Protein AF-F7JTB4-F1 (afdb_monomer_lite)

pLDDT: mean 84.09, std 12.09, range [52.5, 96.88]

Radius of gyration: 31.78 Å; chains: 1; bounding box: 62×52×108 Å

Secondary structure (DSSP, 8-state):
-HHHHHH-GGGSHHHHHHHHHHHTS-S----------------S-TTTSPP--HHHHHHHHHHHHTT-SSTTSPPPPTTTS-GGGTGGGGGHHHHHHHHHHHHHTT--SHHHHHHHHHHHHHHHHHHHHHHHHHHHHHTS---HHHHHHHHHHHHHHHHHHHHHHHHHHHHHHHHHHHHHHHHHHHHHHHHHHHHHHHHHHHHHTT-

Structure (mmCIF, N/CA/C/O backbone):
data_AF-F7JTB4-F1
#
_entry.id   AF-F7JTB4-F1
#
loop_
_atom_site.group_PDB
_atom_site.id
_atom_site.type_symbol
_atom_site.label_atom_id
_atom_site.label_alt_id
_atom_site.label_comp_id
_atom_site.label_asym_id
_atom_site.label_entity_id
_atom_site.label_seq_id
_atom_site.pdbx_PDB_ins_code
_atom_site.Cartn_x
_atom_site.Cartn_y
_atom_site.Cartn_z
_atom_site.occupancy
_atom_site.B_iso_or_equiv
_atom_site.auth_seq_id
_atom_site.auth_comp_id
_atom_site.auth_asym_id
_atom_site.auth_atom_id
_atom_site.pdbx_PDB_model_num
ATOM 1 N N . MET A 1 1 ? -25.515 -19.223 -71.462 1.00 63.59 1 MET A N 1
ATOM 2 C CA . MET A 1 1 ? -24.366 -19.047 -70.540 1.00 63.59 1 MET A CA 1
ATOM 3 C C . MET A 1 1 ? -23.713 -20.400 -70.271 1.00 63.59 1 MET A C 1
ATOM 5 O O . MET A 1 1 ? -24.434 -21.330 -69.930 1.00 63.59 1 MET A O 1
ATOM 9 N N . LYS A 1 2 ? -22.386 -20.535 -70.439 1.00 79.25 2 LYS A N 1
ATOM 10 C CA . LYS A 1 2 ? -21.657 -21.812 -70.234 1.00 79.25 2 LYS A CA 1
ATOM 11 C C . LYS A 1 2 ? -21.763 -22.345 -68.793 1.00 79.25 2 LYS A C 1
ATOM 13 O O . LYS A 1 2 ? -21.823 -23.550 -68.596 1.00 79.25 2 LYS A O 1
ATOM 18 N N . LEU A 1 3 ? -21.879 -21.448 -67.811 1.00 83.06 3 LEU A N 1
ATOM 19 C CA . LEU A 1 3 ? -21.977 -21.774 -66.383 1.00 83.06 3 LEU A CA 1
ATOM 20 C C . LEU A 1 3 ? -23.191 -22.658 -66.038 1.00 83.06 3 LEU A C 1
ATOM 22 O O . LEU A 1 3 ? -23.005 -23.716 -65.452 1.00 83.06 3 LEU A O 1
ATOM 26 N N . LYS A 1 4 ? -24.406 -22.301 -66.487 1.00 85.75 4 LYS A N 1
ATOM 27 C CA . LYS A 1 4 ? -25.625 -23.111 -66.262 1.00 85.75 4 LYS A CA 1
ATOM 28 C C . LYS A 1 4 ? -25.542 -24.501 -66.912 1.00 85.75 4 LYS A C 1
ATOM 30 O O . LYS A 1 4 ? -26.056 -25.468 -66.368 1.00 85.75 4 LYS A O 1
ATOM 35 N N . ARG A 1 5 ? -24.889 -24.606 -68.078 1.00 83.88 5 ARG A N 1
ATOM 36 C CA . ARG A 1 5 ? -24.705 -25.884 -68.792 1.00 83.88 5 ARG A CA 1
ATOM 37 C C . ARG A 1 5 ? -23.715 -26.813 -68.087 1.00 83.88 5 ARG A C 1
ATOM 39 O O . ARG A 1 5 ? -23.937 -28.013 -68.087 1.00 83.88 5 ARG A O 1
ATOM 46 N N . ASN A 1 6 ? -22.652 -26.259 -67.504 1.00 89.25 6 ASN A N 1
ATOM 47 C CA . ASN A 1 6 ? -21.579 -27.046 -66.891 1.00 89.25 6 ASN A CA 1
ATOM 48 C C . ASN A 1 6 ? -21.826 -27.364 -65.409 1.00 89.25 6 ASN A C 1
ATOM 50 O O . ASN A 1 6 ? -21.389 -28.406 -64.941 1.00 89.25 6 ASN A O 1
ATOM 54 N N . PHE A 1 7 ? -22.505 -26.478 -64.674 1.00 85.25 7 PHE A N 1
ATOM 55 C CA . PHE A 1 7 ? -22.663 -26.579 -63.216 1.00 85.25 7 PHE A CA 1
ATOM 56 C C . PHE A 1 7 ? -24.129 -26.688 -62.760 1.00 85.25 7 PHE A C 1
ATOM 58 O O . PHE A 1 7 ? -24.417 -26.658 -61.565 1.00 85.25 7 PHE A O 1
ATOM 65 N N . GLY A 1 8 ? -25.063 -26.825 -63.703 1.00 86.62 8 GLY A N 1
ATOM 66 C CA . GLY A 1 8 ? -26.487 -27.004 -63.427 1.00 86.62 8 GLY A CA 1
ATOM 67 C C . GLY A 1 8 ? -27.244 -25.706 -63.132 1.00 86.62 8 GLY A C 1
ATOM 68 O O . GLY A 1 8 ? -26.730 -24.589 -63.238 1.00 86.62 8 GLY A O 1
ATOM 69 N N . GLU A 1 9 ? -28.519 -25.855 -62.776 1.00 86.25 9 GLU A N 1
ATOM 70 C CA . GLU A 1 9 ? -29.472 -24.743 -62.637 1.00 86.25 9 GLU A CA 1
ATOM 71 C C . GLU A 1 9 ? -29.131 -23.772 -61.502 1.00 86.25 9 GLU A C 1
ATOM 73 O O . GLU A 1 9 ? -29.415 -22.576 -61.604 1.00 86.25 9 GLU A O 1
ATOM 78 N N . ASN A 1 10 ? -28.401 -24.253 -60.495 1.00 82.44 10 ASN A N 1
ATOM 79 C CA . ASN A 1 10 ? -27.889 -23.459 -59.378 1.00 82.44 10 ASN A CA 1
ATOM 80 C C . ASN A 1 10 ? -26.868 -22.389 -59.805 1.00 82.44 10 ASN A C 1
ATOM 82 O O . ASN A 1 10 ? -26.566 -21.493 -59.023 1.00 82.44 10 ASN A O 1
ATOM 86 N N . TYR A 1 11 ? -26.338 -22.459 -61.029 1.00 87.31 11 TYR A N 1
ATOM 87 C CA . TYR A 1 11 ? -25.449 -21.448 -61.617 1.00 87.31 11 TYR A CA 1
ATOM 88 C C . TYR A 1 11 ? -26.128 -20.686 -62.764 1.00 87.31 11 TYR A C 1
ATOM 90 O O . TYR A 1 11 ? -25.477 -20.136 -63.660 1.00 87.31 11 TYR A O 1
ATOM 98 N N . SER A 1 12 ? -27.462 -20.661 -62.754 1.00 89.25 12 SER A N 1
ATOM 99 C CA . SER A 1 12 ? -28.239 -19.709 -63.537 1.00 89.25 12 SER A CA 1
ATOM 100 C C . SER A 1 12 ? -28.024 -18.281 -63.023 1.00 89.25 12 SER A C 1
ATOM 102 O O . SER A 1 12 ? -27.689 -18.053 -61.862 1.00 89.25 12 SER A O 1
ATOM 104 N N . LEU A 1 13 ? -2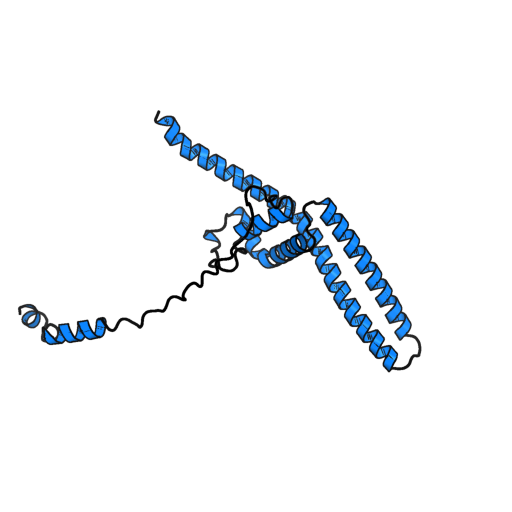8.220 -17.302 -63.908 1.00 87.44 13 LEU A N 1
ATOM 105 C CA . LEU A 1 13 ? -28.095 -15.884 -63.562 1.00 87.44 13 LEU A CA 1
ATOM 106 C C . LEU A 1 13 ? -29.043 -15.483 -62.424 1.00 87.44 13 LEU A C 1
ATOM 108 O O . LEU A 1 13 ? -28.664 -14.687 -61.573 1.00 87.44 13 LEU A O 1
ATOM 112 N N . GLU A 1 14 ? -30.249 -16.046 -62.401 1.00 88.00 14 GLU A N 1
ATOM 113 C CA . GLU A 1 14 ? -31.260 -15.801 -61.369 1.00 88.00 14 GLU A CA 1
ATOM 114 C C . GLU A 1 14 ? -30.823 -16.368 -60.016 1.00 88.00 14 GLU A C 1
ATOM 116 O O . GLU A 1 14 ? -30.798 -15.634 -59.033 1.00 88.00 14 GLU A O 1
ATOM 121 N N . ALA A 1 15 ? -30.378 -17.628 -59.974 1.00 88.69 15 ALA A N 1
ATOM 122 C CA . ALA A 1 15 ? -29.921 -18.264 -58.738 1.00 88.69 15 ALA A CA 1
ATOM 123 C C . ALA A 1 15 ? -28.682 -17.572 -58.148 1.00 88.69 15 ALA A C 1
ATOM 125 O O . ALA A 1 15 ? -28.572 -17.422 -56.934 1.00 88.69 15 ALA A O 1
ATOM 126 N N . ILE A 1 16 ? -27.760 -17.114 -59.002 1.00 87.50 16 ILE A N 1
ATOM 127 C CA . ILE A 1 16 ? -26.584 -16.350 -58.568 1.00 87.50 16 ILE A CA 1
ATOM 128 C C . ILE A 1 16 ? -27.003 -14.983 -58.011 1.00 87.50 16 ILE A C 1
ATOM 130 O O . ILE A 1 16 ? -26.468 -14.560 -56.992 1.00 87.50 16 ILE A O 1
ATOM 134 N N . ARG A 1 17 ? -27.977 -14.303 -58.631 1.00 87.62 17 ARG A N 1
ATOM 135 C CA . ARG A 1 17 ? -28.505 -13.026 -58.120 1.00 87.62 17 ARG A CA 1
ATOM 136 C C . ARG A 1 17 ? -29.149 -13.181 -56.748 1.00 87.62 17 ARG A C 1
ATOM 138 O O . ARG A 1 17 ? -28.850 -12.377 -55.876 1.00 87.62 17 ARG A O 1
ATOM 145 N N . VAL A 1 18 ? -29.982 -14.204 -56.554 1.00 87.50 18 VAL A N 1
ATOM 146 C CA . VAL A 1 18 ? -30.613 -14.484 -55.252 1.00 87.50 18 VAL A CA 1
ATOM 147 C C . VAL A 1 18 ? -29.547 -14.738 -54.189 1.00 87.50 18 VAL A C 1
ATOM 149 O O . VAL A 1 18 ? -29.587 -14.119 -53.135 1.00 87.50 18 VAL A O 1
ATOM 152 N N . ARG A 1 19 ? -28.532 -15.547 -54.506 1.00 85.12 19 ARG A N 1
ATOM 153 C CA . ARG A 1 19 ? -27.464 -15.881 -53.557 1.00 85.12 19 ARG A CA 1
ATOM 154 C C . ARG A 1 19 ? -26.599 -14.678 -53.186 1.00 85.12 19 ARG A C 1
ATOM 156 O O . ARG A 1 19 ? -26.261 -14.513 -52.028 1.00 85.12 19 ARG A O 1
ATOM 163 N N . ILE A 1 20 ? -26.283 -13.809 -54.149 1.00 84.00 20 ILE A N 1
ATOM 164 C CA . ILE A 1 20 ? -25.572 -12.548 -53.880 1.00 84.00 20 ILE A CA 1
ATOM 165 C C . ILE A 1 20 ? -26.422 -11.619 -53.007 1.00 84.00 20 ILE A C 1
ATOM 167 O O . ILE A 1 20 ? -25.869 -10.895 -52.186 1.00 84.00 20 ILE A O 1
ATOM 171 N N . LEU A 1 21 ? -27.747 -11.604 -53.183 1.00 81.44 21 LEU A N 1
ATOM 172 C CA . LEU A 1 21 ? -28.641 -10.813 -52.336 1.00 81.44 21 LEU A CA 1
ATOM 173 C C . LEU A 1 21 ? -28.712 -11.379 -50.911 1.00 81.44 21 LEU A C 1
ATOM 175 O O . LEU A 1 21 ? -28.561 -10.600 -49.978 1.00 81.44 21 LEU A O 1
ATOM 179 N N . GLU A 1 22 ? -28.839 -12.699 -50.746 1.00 79.75 22 GLU A N 1
ATOM 180 C CA . GLU A 1 22 ? -28.791 -13.376 -49.437 1.00 79.75 22 GLU A CA 1
ATOM 181 C C . GLU A 1 22 ? -27.434 -13.205 -48.737 1.00 79.75 22 GLU A C 1
ATOM 183 O O . GLU A 1 22 ? -27.374 -12.983 -47.536 1.00 79.75 22 GLU A O 1
ATOM 188 N N . GLU A 1 23 ? -26.323 -13.273 -49.471 1.00 72.25 23 GLU A N 1
ATOM 189 C CA . GLU A 1 23 ? -24.972 -13.148 -48.906 1.00 72.25 23 GLU A CA 1
ATOM 190 C C . GLU A 1 23 ? -24.599 -11.682 -48.603 1.00 72.25 23 GLU A C 1
ATOM 192 O O . GLU A 1 23 ? -23.797 -11.411 -47.706 1.00 72.25 23 GLU A O 1
ATOM 197 N N . ASN A 1 24 ? -25.226 -10.722 -49.299 1.00 64.62 24 ASN A N 1
ATOM 198 C CA . ASN A 1 24 ? -25.157 -9.293 -48.979 1.00 64.62 24 ASN A CA 1
ATOM 199 C C . ASN A 1 24 ? -26.082 -8.879 -47.826 1.00 64.62 24 ASN A C 1
ATOM 201 O O . ASN A 1 24 ? -25.968 -7.738 -47.362 1.00 64.62 24 ASN A O 1
ATOM 205 N N . GLU A 1 25 ? -26.936 -9.769 -47.305 1.00 61.78 25 GLU A N 1
ATOM 206 C CA . GLU A 1 25 ? -27.467 -9.630 -45.946 1.00 61.78 25 GLU A CA 1
ATOM 207 C C . GLU A 1 25 ? -26.321 -9.890 -44.959 1.00 61.78 25 GLU A C 1
ATOM 209 O O . GLU A 1 25 ? -26.225 -10.918 -44.289 1.00 61.78 25 GLU A O 1
ATOM 214 N N . LEU A 1 26 ? -25.382 -8.943 -44.914 1.00 59.94 26 LEU A N 1
ATOM 215 C CA . LEU A 1 26 ? -24.256 -8.959 -44.000 1.00 59.94 26 LEU A CA 1
ATOM 216 C C . LEU A 1 26 ? -24.780 -9.218 -42.581 1.00 59.94 26 LEU A C 1
ATOM 218 O O . LEU A 1 26 ? -25.772 -8.597 -42.178 1.00 59.94 26 LEU A O 1
ATOM 222 N N . PRO A 1 27 ? -24.112 -10.075 -41.785 1.00 55.81 27 PRO A N 1
ATOM 223 C CA . PRO A 1 27 ? -24.448 -10.222 -40.379 1.00 55.81 27 PRO A CA 1
ATOM 224 C C . PRO A 1 27 ? -24.418 -8.828 -39.760 1.00 55.81 27 PRO A C 1
ATOM 226 O O . PRO A 1 27 ? -23.376 -8.171 -39.819 1.00 55.81 27 PRO A O 1
ATOM 229 N N . ALA A 1 28 ? -25.580 -8.392 -39.254 1.00 60.25 28 ALA A N 1
ATOM 230 C CA . ALA A 1 28 ? -25.856 -7.047 -38.759 1.00 60.25 28 ALA A CA 1
ATOM 231 C C . ALA A 1 28 ? -24.586 -6.383 -38.228 1.00 60.25 28 ALA A C 1
ATOM 233 O O . ALA A 1 28 ? -23.963 -6.942 -37.318 1.00 60.25 28 ALA A O 1
ATOM 234 N N . GLU A 1 29 ? -24.200 -5.245 -38.826 1.00 58.84 29 GLU A N 1
ATOM 235 C CA . GLU A 1 29 ? -22.995 -4.491 -38.478 1.00 58.84 29 GLU A CA 1
ATOM 236 C C . GLU A 1 29 ? -22.746 -4.603 -36.977 1.00 58.84 29 GLU A C 1
ATOM 238 O O . GLU A 1 29 ? -23.529 -4.099 -36.162 1.00 58.84 29 GLU A O 1
ATOM 243 N N . LYS A 1 30 ? -21.686 -5.326 -36.590 1.00 60.47 30 LYS A N 1
ATOM 244 C CA . LYS A 1 30 ? -21.278 -5.388 -35.191 1.00 60.47 30 LYS A CA 1
ATOM 245 C C . LYS A 1 30 ? -20.931 -3.961 -34.810 1.00 60.47 30 LYS A C 1
ATOM 247 O O . LYS A 1 30 ? -19.840 -3.493 -35.120 1.00 60.47 30 LYS A O 1
ATOM 252 N N . LYS A 1 31 ? -21.880 -3.260 -34.185 1.00 59.59 31 LYS A N 1
ATOM 253 C CA . LYS A 1 31 ? -21.705 -1.906 -33.671 1.00 59.59 31 LYS A CA 1
ATOM 254 C C . LYS A 1 31 ? -20.525 -1.959 -32.714 1.00 59.59 31 LYS A C 1
ATOM 256 O O . LYS A 1 31 ? -20.670 -2.376 -31.565 1.00 59.59 31 LYS A O 1
ATOM 261 N N . PHE A 1 32 ? -19.342 -1.591 -33.196 1.00 57.69 32 PHE A N 1
ATOM 262 C CA . PHE A 1 32 ? -18.199 -1.391 -32.325 1.00 57.69 32 PHE A CA 1
ATOM 263 C C . PHE A 1 32 ? -18.631 -0.344 -31.295 1.00 57.69 32 PHE A C 1
ATOM 265 O O . PHE A 1 32 ? -19.226 0.668 -31.683 1.00 57.69 32 PHE A O 1
ATOM 272 N N . PRO A 1 33 ? -18.422 -0.581 -29.988 1.00 60.84 33 PRO A N 1
ATOM 273 C CA . PRO A 1 33 ? -18.818 0.387 -28.982 1.00 60.84 33 PRO A CA 1
ATOM 274 C C . PRO A 1 33 ? -18.124 1.707 -29.311 1.00 60.84 33 PRO A C 1
ATOM 276 O O . PRO A 1 33 ? -16.895 1.776 -29.323 1.00 60.84 33 PRO A O 1
ATOM 279 N N . VAL A 1 34 ? -18.918 2.735 -29.626 1.00 60.62 34 VAL A N 1
ATOM 280 C CA . VAL A 1 34 ? -18.426 4.077 -29.941 1.00 60.62 34 VAL A CA 1
ATOM 281 C C . VAL A 1 34 ? -17.553 4.514 -28.773 1.00 60.62 34 VAL A C 1
ATOM 283 O O . VAL A 1 34 ? -18.044 4.725 -27.660 1.00 60.62 34 VAL A O 1
ATOM 286 N N . GLN A 1 35 ? -16.244 4.577 -29.004 1.00 61.66 35 GLN A N 1
ATOM 287 C CA . GLN A 1 35 ? -15.272 4.900 -27.975 1.00 61.66 35 GLN A CA 1
ATOM 288 C C . GLN A 1 35 ? -15.500 6.366 -27.592 1.00 61.66 35 GLN A C 1
ATOM 290 O O . GLN A 1 35 ? -15.083 7.284 -28.289 1.00 61.66 35 GLN A O 1
ATOM 295 N N . ARG A 1 36 ? -16.253 6.610 -26.514 1.00 61.84 36 ARG A N 1
ATOM 296 C CA . ARG A 1 36 ? -16.538 7.967 -26.035 1.00 61.84 36 ARG A CA 1
ATOM 297 C C . ARG A 1 36 ? -15.228 8.595 -25.561 1.00 61.84 36 ARG A C 1
ATOM 299 O O . ARG A 1 36 ? -14.779 8.355 -24.441 1.00 61.84 36 ARG A O 1
ATOM 306 N N . HIS A 1 37 ? -14.593 9.380 -26.424 1.00 62.56 37 HIS A N 1
ATOM 307 C CA . HIS A 1 37 ? -13.404 10.145 -26.076 1.00 62.56 37 HIS A CA 1
ATOM 308 C C . HIS A 1 37 ? -13.827 11.322 -25.190 1.00 62.56 37 HIS A C 1
ATOM 310 O O . HIS A 1 37 ? -14.286 12.353 -25.678 1.00 62.56 37 HIS A O 1
ATOM 316 N N . TYR A 1 38 ? -13.693 11.186 -23.872 1.00 59.94 38 TYR A N 1
ATOM 317 C CA . TYR A 1 38 ? -13.817 12.334 -22.982 1.00 59.94 38 TYR A CA 1
ATOM 318 C C . TYR A 1 38 ? -12.545 13.184 -23.137 1.00 59.94 38 TYR A C 1
ATOM 320 O O . TYR A 1 38 ? -11.445 12.786 -22.758 1.00 59.94 38 TYR A O 1
ATOM 328 N N . ARG A 1 39 ? -12.667 14.360 -23.761 1.00 62.00 39 ARG A N 1
ATOM 329 C CA . ARG A 1 39 ? -11.577 15.344 -23.797 1.00 62.00 39 ARG A CA 1
ATOM 330 C C . ARG A 1 39 ? -11.546 16.073 -22.457 1.00 62.00 39 ARG A C 1
ATOM 332 O O . ARG A 1 39 ? -12.318 17.001 -22.243 1.00 62.00 39 ARG A O 1
ATOM 339 N N . ILE A 1 40 ? -10.639 15.675 -21.566 1.00 65.25 40 ILE A N 1
ATOM 340 C CA . ILE A 1 40 ? -10.290 16.506 -20.408 1.00 65.25 40 ILE A CA 1
ATOM 341 C C . ILE A 1 40 ? -9.444 17.670 -20.924 1.00 65.25 40 ILE A C 1
ATOM 343 O O . ILE A 1 40 ? -8.327 17.467 -21.397 1.00 65.25 40 ILE A O 1
ATOM 347 N N . ARG A 1 41 ? -9.970 18.894 -20.842 1.00 64.75 41 ARG A N 1
ATOM 348 C CA . ARG A 1 41 ? -9.158 20.105 -21.001 1.00 64.75 41 ARG A CA 1
ATOM 349 C C . ARG A 1 41 ? -8.382 20.315 -19.705 1.00 64.75 41 ARG A C 1
ATOM 351 O O . ARG A 1 41 ? -8.962 20.678 -18.690 1.00 64.75 41 ARG A O 1
ATOM 358 N N . ILE A 1 42 ? -7.080 20.056 -19.744 1.00 63.50 42 ILE A N 1
ATOM 359 C CA . ILE A 1 42 ? -6.167 20.348 -18.639 1.00 63.50 42 ILE A CA 1
ATOM 360 C C . ILE A 1 42 ? -5.601 21.745 -18.893 1.00 63.50 42 ILE A C 1
ATOM 362 O O . ILE A 1 42 ? -4.871 21.952 -19.861 1.00 63.50 42 ILE A O 1
ATOM 366 N N . SER A 1 43 ? -5.976 22.712 -18.062 1.00 59.38 43 SER A N 1
ATOM 367 C CA . SER A 1 43 ? -5.433 24.070 -18.101 1.00 59.38 43 SER A CA 1
ATOM 368 C C . SER A 1 43 ? -4.133 24.136 -17.298 1.00 59.38 43 SER A C 1
ATOM 370 O O . SER A 1 43 ? -4.138 23.857 -16.101 1.00 59.38 43 SER A O 1
ATOM 372 N N . GLY A 1 44 ? -3.023 24.506 -17.939 1.00 67.56 44 GLY A N 1
ATOM 373 C CA . GLY A 1 44 ? -1.730 24.703 -17.278 1.00 67.56 44 GLY A CA 1
ATOM 374 C C . GLY A 1 44 ? -0.545 24.596 -18.238 1.00 67.56 44 GLY A C 1
ATOM 375 O O . GLY A 1 44 ? -0.662 24.059 -19.338 1.00 67.56 44 GLY A O 1
ATOM 376 N N . ASN A 1 45 ? 0.617 25.103 -17.821 1.00 70.50 45 ASN A N 1
ATOM 377 C CA . ASN A 1 45 ? 1.860 24.965 -18.577 1.00 70.50 45 ASN A CA 1
ATOM 378 C C . ASN A 1 45 ? 2.607 23.695 -18.135 1.00 70.50 45 ASN A C 1
ATOM 380 O O . ASN A 1 45 ? 3.311 23.706 -17.126 1.00 70.50 45 ASN A O 1
ATOM 384 N N . PHE A 1 46 ? 2.491 22.612 -18.912 1.00 66.25 46 PHE A N 1
ATOM 385 C CA . PHE A 1 46 ? 3.174 21.332 -18.650 1.00 66.25 46 PHE A CA 1
ATOM 386 C C . PHE A 1 46 ? 4.703 21.454 -18.524 1.00 66.25 46 PHE A C 1
ATOM 388 O O . PHE A 1 46 ? 5.343 20.584 -17.936 1.00 66.25 46 PHE A O 1
ATOM 395 N N . LYS A 1 47 ? 5.306 22.526 -19.061 1.00 67.25 47 LYS A N 1
ATOM 396 C CA . LYS A 1 47 ? 6.748 22.785 -18.937 1.00 67.25 47 LYS A CA 1
ATOM 397 C C . LYS A 1 47 ? 7.136 23.354 -17.566 1.00 67.25 47 LYS A C 1
ATOM 399 O O . LYS A 1 47 ? 8.283 23.203 -17.167 1.00 67.25 47 LYS A O 1
ATOM 404 N N . GLN A 1 48 ? 6.204 23.992 -16.853 1.00 65.19 48 GLN A N 1
ATOM 405 C CA . GLN A 1 48 ? 6.440 24.610 -15.537 1.00 65.19 48 GLN A CA 1
ATOM 406 C C . GLN A 1 48 ? 5.955 23.745 -14.364 1.00 65.19 48 GLN A C 1
ATOM 408 O O . GLN A 1 48 ? 6.360 23.965 -13.224 1.00 65.19 48 GLN A O 1
ATOM 413 N N . THR A 1 49 ? 5.096 22.753 -14.610 1.00 66.75 49 THR A N 1
ATOM 414 C CA . THR A 1 49 ? 4.600 21.852 -13.561 1.00 66.75 49 THR A CA 1
ATOM 415 C C . THR A 1 49 ? 5.724 20.969 -13.023 1.00 66.75 49 THR A C 1
ATOM 417 O O . THR A 1 49 ? 6.364 20.240 -13.785 1.00 66.75 49 THR A O 1
ATOM 420 N N . ARG A 1 50 ? 5.946 21.001 -11.701 1.00 66.94 50 ARG A N 1
ATOM 421 C CA . ARG A 1 50 ? 6.911 20.121 -11.026 1.00 66.94 50 ARG A CA 1
ATOM 422 C C . ARG A 1 50 ? 6.560 18.662 -11.328 1.00 66.94 50 ARG A C 1
ATOM 424 O O . ARG A 1 50 ? 5.424 18.240 -11.116 1.00 66.94 50 ARG A O 1
ATOM 431 N N . LYS A 1 51 ? 7.529 17.895 -11.834 1.00 73.50 51 LYS A N 1
ATOM 432 C CA . LYS A 1 51 ? 7.360 16.452 -12.043 1.00 73.50 51 LYS A CA 1
ATOM 433 C C . LYS A 1 51 ? 7.099 15.789 -10.693 1.00 73.50 51 LYS A C 1
ATOM 435 O O . LYS A 1 51 ? 7.754 16.121 -9.707 1.00 73.50 51 LYS A O 1
ATOM 440 N N . ILE A 1 52 ? 6.164 14.844 -10.663 1.00 78.81 52 ILE A N 1
ATOM 441 C CA . ILE A 1 52 ? 5.937 14.015 -9.480 1.00 78.81 52 ILE A CA 1
ATOM 442 C C . ILE A 1 52 ? 7.169 13.118 -9.326 1.00 78.81 52 ILE A C 1
ATOM 444 O O . ILE A 1 52 ? 7.389 12.222 -10.141 1.00 78.81 52 ILE A O 1
ATOM 448 N N . GLY A 1 53 ? 8.002 13.430 -8.337 1.00 82.38 53 GLY A N 1
ATOM 449 C CA . GLY A 1 53 ? 9.234 12.708 -8.030 1.00 82.38 53 GLY A CA 1
ATOM 450 C C . GLY A 1 53 ? 9.061 11.702 -6.893 1.00 82.38 53 GLY A C 1
ATOM 451 O O . GLY A 1 53 ? 7.943 11.412 -6.466 1.00 82.38 53 GLY A O 1
ATOM 452 N N . GLY A 1 54 ? 10.189 11.176 -6.416 1.00 89.88 54 GLY A N 1
ATOM 453 C CA . GLY A 1 54 ? 10.250 10.313 -5.237 1.00 89.88 54 GLY A CA 1
ATOM 454 C C . GLY A 1 54 ? 9.463 9.007 -5.363 1.00 89.88 54 GLY A C 1
ATOM 455 O O . GLY A 1 54 ? 9.209 8.504 -6.463 1.00 89.88 54 GLY A O 1
ATOM 456 N N . LEU A 1 55 ? 9.051 8.476 -4.211 1.00 91.81 55 LEU A N 1
ATOM 457 C CA . LEU A 1 55 ? 8.302 7.224 -4.094 1.00 91.81 55 LEU A CA 1
ATOM 458 C C . LEU A 1 55 ? 6.982 7.265 -4.866 1.00 91.81 55 LEU A C 1
ATOM 460 O O . LEU A 1 55 ? 6.656 6.328 -5.595 1.00 91.81 55 LEU A O 1
ATOM 464 N N . ARG A 1 56 ? 6.229 8.361 -4.767 1.00 91.81 56 ARG A N 1
ATOM 465 C CA . ARG A 1 56 ? 4.957 8.499 -5.479 1.00 91.81 56 ARG A CA 1
ATOM 466 C C . ARG A 1 56 ? 5.153 8.504 -6.994 1.00 91.81 56 ARG A C 1
ATOM 468 O O . ARG A 1 56 ? 4.411 7.827 -7.702 1.00 91.81 56 ARG A O 1
ATOM 475 N N . GLY A 1 57 ? 6.157 9.222 -7.499 1.00 91.38 57 GLY A N 1
ATOM 476 C CA . GLY A 1 57 ? 6.498 9.227 -8.925 1.00 91.38 57 GLY A CA 1
ATOM 477 C C . GLY A 1 57 ? 6.902 7.840 -9.426 1.00 91.38 57 GLY A C 1
ATOM 478 O O . GLY A 1 57 ? 6.425 7.389 -10.471 1.00 91.38 57 GLY A O 1
ATOM 479 N N . LEU A 1 58 ? 7.712 7.134 -8.636 1.00 92.94 58 LEU A N 1
ATOM 480 C CA . LEU A 1 58 ? 8.127 5.765 -8.914 1.00 92.94 58 LEU A CA 1
ATOM 481 C C . LEU A 1 58 ? 6.934 4.808 -9.004 1.00 92.94 58 LEU A C 1
ATOM 483 O O . LEU A 1 58 ? 6.799 4.102 -10.002 1.00 92.94 58 LEU A O 1
ATOM 487 N N . TYR A 1 59 ? 6.031 4.823 -8.021 1.00 93.50 59 TYR A N 1
ATOM 488 C CA . TYR A 1 59 ? 4.859 3.942 -8.007 1.00 93.50 59 TYR A CA 1
ATOM 489 C C . TYR A 1 59 ? 3.844 4.281 -9.105 1.00 93.50 59 TYR A C 1
ATOM 491 O O . TYR A 1 59 ? 3.234 3.378 -9.679 1.00 93.50 59 TYR A O 1
ATOM 499 N N . LEU A 1 60 ? 3.684 5.560 -9.456 1.00 91.88 60 LEU A N 1
ATOM 500 C CA . LEU A 1 60 ? 2.825 5.967 -10.572 1.00 91.88 60 LEU A CA 1
ATOM 501 C C . LEU A 1 60 ? 3.367 5.469 -11.915 1.00 91.88 60 LEU A C 1
ATOM 503 O O . LEU A 1 60 ? 2.612 4.898 -12.706 1.00 91.88 60 LEU A O 1
ATOM 507 N N . HIS A 1 61 ? 4.670 5.631 -12.161 1.00 90.25 61 HIS A N 1
ATOM 508 C CA . HIS A 1 61 ? 5.309 5.085 -13.360 1.00 90.25 61 HIS A CA 1
ATOM 509 C C . HIS A 1 61 ? 5.221 3.555 -13.372 1.00 90.25 61 HIS A C 1
ATOM 511 O O . HIS A 1 61 ? 4.896 2.943 -14.388 1.00 90.25 61 HIS A O 1
ATOM 517 N N . TYR A 1 62 ? 5.424 2.925 -12.223 1.00 91.56 62 TYR A N 1
ATOM 518 C CA . TYR A 1 62 ? 5.318 1.484 -12.087 1.00 91.56 62 TYR A CA 1
ATOM 519 C C . TYR A 1 62 ? 3.913 0.953 -12.414 1.00 91.56 62 TYR A C 1
ATOM 521 O O . TYR A 1 62 ? 3.766 0.038 -13.223 1.00 91.56 62 TYR A O 1
ATOM 529 N N . CYS A 1 63 ? 2.861 1.595 -11.898 1.00 89.94 63 CYS A N 1
ATOM 530 C CA . CYS A 1 63 ? 1.472 1.270 -12.232 1.00 89.94 63 CYS A CA 1
ATOM 531 C C . CYS A 1 63 ? 1.159 1.441 -13.726 1.00 89.94 63 CYS A C 1
ATOM 533 O O . CYS A 1 63 ? 0.342 0.694 -14.271 1.00 89.94 63 CYS A O 1
ATOM 535 N N . TYR A 1 64 ? 1.794 2.410 -14.392 1.00 88.75 64 TYR A N 1
ATOM 536 C CA . TYR A 1 64 ? 1.670 2.597 -15.837 1.00 88.75 64 TYR A CA 1
ATOM 537 C C . TYR A 1 64 ? 2.300 1.436 -16.620 1.00 88.75 64 TYR A C 1
ATOM 539 O O . TYR A 1 64 ? 1.675 0.911 -17.543 1.00 88.75 64 TYR A O 1
ATOM 547 N N . LEU A 1 65 ? 3.497 0.987 -16.228 1.00 87.81 65 LEU A N 1
ATOM 548 C CA . LEU A 1 65 ? 4.168 -0.151 -16.869 1.00 87.81 65 LEU A CA 1
ATOM 549 C C . LEU A 1 65 ? 3.414 -1.468 -16.672 1.00 87.81 65 LEU A C 1
ATOM 551 O O . LEU A 1 65 ? 3.341 -2.275 -17.596 1.00 87.81 65 LEU A O 1
ATOM 555 N N . LEU A 1 66 ? 2.812 -1.660 -15.498 1.00 86.25 66 LEU A N 1
ATOM 556 C CA . LEU A 1 66 ? 1.972 -2.821 -15.199 1.00 86.25 66 LEU A CA 1
ATOM 557 C C . LEU A 1 66 ? 0.599 -2.777 -15.891 1.00 86.25 66 LEU A C 1
ATOM 559 O O . LEU A 1 66 ? -0.146 -3.751 -15.832 1.00 86.25 66 LEU A O 1
ATOM 563 N N . GLY A 1 67 ? 0.241 -1.664 -16.538 1.00 82.25 67 GLY A N 1
ATOM 564 C CA . GLY A 1 67 ? -1.034 -1.517 -17.242 1.00 82.25 67 GLY A CA 1
ATOM 565 C C . GLY A 1 67 ? -2.244 -1.268 -16.334 1.00 82.25 67 GLY A C 1
ATOM 566 O O . GLY A 1 67 ? -3.372 -1.380 -16.801 1.00 82.25 67 GLY A O 1
ATOM 567 N N . ILE A 1 68 ? -2.036 -0.901 -15.062 1.00 82.31 68 ILE A N 1
ATOM 568 C CA . ILE A 1 68 ? -3.116 -0.499 -14.135 1.00 82.31 68 ILE A CA 1
ATOM 569 C C . ILE A 1 68 ? -3.693 0.865 -14.548 1.00 82.31 68 ILE A C 1
ATOM 571 O O . ILE A 1 68 ? -4.881 1.143 -14.374 1.00 82.31 68 ILE A O 1
ATOM 575 N N . LEU A 1 69 ? -2.835 1.734 -15.086 1.00 76.94 69 LEU A N 1
ATOM 576 C CA . LEU A 1 69 ? -3.171 3.077 -15.548 1.00 76.94 69 LEU A CA 1
ATOM 577 C C . LEU A 1 69 ? -2.838 3.212 -17.045 1.00 76.94 69 LEU A C 1
ATOM 579 O O . LEU A 1 69 ? -1.774 2.742 -17.456 1.00 76.94 69 LEU A O 1
ATOM 583 N N . PRO A 1 70 ? -3.668 3.893 -17.867 1.00 72.56 70 PRO A N 1
ATOM 584 C CA . PRO A 1 70 ? -4.982 4.495 -17.586 1.00 72.56 70 PRO A CA 1
ATOM 585 C C . PRO A 1 70 ? -6.152 3.488 -17.633 1.00 72.56 70 PRO A C 1
ATOM 587 O O . PRO A 1 70 ? -6.128 2.528 -18.395 1.00 72.56 70 PRO A O 1
ATOM 590 N N . LYS A 1 71 ? -7.220 3.762 -16.865 1.00 68.25 71 LYS A N 1
ATOM 591 C CA . LYS A 1 71 ? -8.375 2.864 -16.615 1.00 68.25 71 LYS A CA 1
ATOM 592 C C . LYS A 1 71 ? -9.100 2.328 -17.862 1.00 68.25 71 LYS A C 1
ATOM 594 O O . LYS A 1 71 ? -9.746 1.293 -17.779 1.00 68.25 71 LYS A O 1
ATOM 599 N N . ASN A 1 72 ? -8.995 3.026 -18.993 1.00 66.56 72 ASN A N 1
ATOM 600 C CA . ASN A 1 72 ? -9.678 2.684 -20.247 1.00 66.56 72 ASN A CA 1
ATOM 601 C C . ASN A 1 72 ? -8.763 1.983 -21.265 1.00 66.56 72 ASN A C 1
ATOM 603 O O . ASN A 1 72 ? -9.100 1.900 -22.446 1.00 66.56 72 ASN A O 1
ATOM 607 N N . ARG A 1 73 ? -7.582 1.521 -20.845 1.00 69.00 73 ARG A N 1
ATOM 608 C CA . ARG A 1 73 ? -6.681 0.751 -21.704 1.00 69.00 73 ARG A CA 1
ATOM 609 C C . ARG A 1 73 ? -7.155 -0.711 -21.779 1.00 69.00 73 ARG A C 1
ATOM 611 O O . ARG A 1 73 ? -7.577 -1.246 -20.755 1.00 69.00 73 ARG A O 1
ATOM 618 N N . PRO A 1 74 ? -7.074 -1.379 -22.946 1.00 69.38 74 PRO A N 1
ATOM 619 C CA . PRO A 1 74 ? -7.299 -2.822 -23.019 1.00 69.38 74 PRO A CA 1
ATOM 620 C C . PRO A 1 74 ? -6.353 -3.566 -22.067 1.00 69.38 74 PRO A C 1
ATOM 622 O O . PRO A 1 74 ? -5.204 -3.151 -21.893 1.00 69.38 74 PRO A O 1
ATOM 625 N N . SER A 1 75 ? -6.845 -4.654 -21.462 1.00 66.25 75 SER A N 1
ATOM 626 C CA . SER A 1 75 ? -6.057 -5.502 -20.560 1.00 66.25 75 SER A CA 1
ATOM 627 C C . SER A 1 75 ? -4.754 -5.916 -21.247 1.00 66.25 75 SER A C 1
ATOM 629 O O . SER A 1 75 ? -4.771 -6.494 -22.336 1.00 66.25 75 SER A O 1
ATOM 631 N N . MET A 1 76 ? -3.621 -5.552 -20.646 1.00 69.12 76 MET A N 1
ATOM 632 C CA . MET A 1 76 ? -2.309 -5.901 -21.178 1.00 69.12 76 MET A CA 1
ATOM 633 C C . MET A 1 76 ? -2.056 -7.385 -20.954 1.00 69.12 76 MET A C 1
ATOM 635 O O . MET A 1 76 ? -2.138 -7.884 -19.833 1.00 69.12 76 MET A O 1
ATOM 639 N N . SER A 1 77 ? -1.727 -8.096 -22.031 1.00 71.69 77 SER A N 1
ATOM 640 C CA . SER A 1 77 ? -1.302 -9.488 -21.905 1.00 71.69 77 SER A CA 1
ATOM 641 C C . SER A 1 77 ? 0.061 -9.545 -21.212 1.00 71.69 77 SER A C 1
ATOM 643 O O . SER A 1 77 ? 0.916 -8.687 -21.437 1.00 71.69 77 SER A O 1
ATOM 645 N N . ALA A 1 78 ? 0.324 -10.595 -20.429 1.00 73.00 78 ALA A N 1
ATOM 646 C CA . ALA A 1 78 ? 1.626 -10.793 -19.778 1.00 73.00 78 ALA A CA 1
ATOM 647 C C . ALA A 1 78 ? 2.811 -10.803 -20.772 1.00 73.00 78 ALA A C 1
ATOM 649 O O . ALA A 1 78 ? 3.951 -10.534 -20.392 1.00 73.00 78 ALA A O 1
ATOM 650 N N . LYS A 1 79 ? 2.545 -11.073 -22.061 1.00 76.44 79 LYS A N 1
ATOM 651 C CA . LYS A 1 79 ? 3.531 -11.008 -23.151 1.00 76.44 79 LYS A CA 1
ATOM 652 C C . LYS A 1 79 ? 3.996 -9.580 -23.456 1.00 76.44 79 LYS A C 1
ATOM 654 O O . LYS A 1 79 ? 5.142 -9.409 -23.848 1.00 76.44 79 LYS A O 1
ATOM 659 N N . GLN A 1 80 ? 3.135 -8.580 -23.262 1.00 77.69 80 GLN A N 1
ATOM 660 C CA . GLN A 1 80 ? 3.441 -7.163 -23.502 1.00 77.69 80 GLN A CA 1
ATOM 661 C C . GLN A 1 80 ? 4.210 -6.515 -22.344 1.00 77.69 80 GLN A C 1
ATOM 663 O O . GLN A 1 80 ? 4.811 -5.458 -22.521 1.00 77.69 80 GLN A O 1
ATOM 668 N N . ILE A 1 81 ? 4.190 -7.136 -21.164 1.00 83.38 81 ILE A N 1
ATOM 669 C CA . ILE A 1 81 ? 4.870 -6.638 -19.969 1.00 83.38 81 ILE A CA 1
ATOM 670 C C . ILE A 1 81 ? 6.300 -7.178 -19.943 1.00 83.38 81 ILE A C 1
ATOM 672 O O . ILE A 1 81 ? 6.545 -8.353 -20.243 1.00 83.38 81 ILE A O 1
ATOM 676 N N . HIS A 1 82 ? 7.243 -6.303 -19.580 1.00 85.62 82 HIS A N 1
ATOM 677 C CA . HIS A 1 82 ? 8.653 -6.655 -19.454 1.00 85.62 82 HIS A CA 1
ATOM 678 C C . HIS A 1 82 ? 8.833 -7.831 -18.492 1.00 85.62 82 HIS A C 1
ATOM 680 O O . HIS A 1 82 ? 8.161 -7.898 -17.462 1.00 85.62 82 HIS A O 1
ATOM 686 N N . VAL A 1 83 ? 9.765 -8.734 -18.799 1.00 87.50 83 VAL A N 1
ATOM 687 C CA . VAL A 1 83 ? 9.973 -9.978 -18.039 1.00 87.50 83 VAL A CA 1
ATOM 688 C C . VAL A 1 83 ? 10.167 -9.700 -16.543 1.00 87.50 83 VAL A C 1
ATOM 690 O O . VAL A 1 83 ? 9.522 -10.345 -15.723 1.00 87.50 83 VAL A O 1
ATOM 693 N N . LEU A 1 84 ? 10.933 -8.655 -16.206 1.00 87.88 84 LEU A N 1
ATOM 694 C CA . LEU A 1 84 ? 11.210 -8.217 -14.828 1.00 87.88 84 LEU A CA 1
ATOM 695 C C . LEU A 1 84 ? 9.960 -7.890 -13.987 1.00 87.88 84 LEU A C 1
ATOM 697 O O . LEU A 1 84 ? 10.011 -7.960 -12.760 1.00 87.88 84 LEU A O 1
ATOM 701 N N . PHE A 1 85 ? 8.847 -7.522 -14.627 1.00 87.19 85 PHE A N 1
ATOM 702 C CA . PHE A 1 85 ? 7.617 -7.085 -13.958 1.00 87.19 85 PHE A CA 1
ATOM 703 C C . PHE A 1 85 ? 6.496 -8.129 -14.000 1.00 87.19 85 PHE A C 1
ATOM 705 O O . PHE A 1 85 ? 5.413 -7.895 -13.466 1.00 87.19 85 PHE A O 1
ATOM 712 N N . ARG A 1 86 ? 6.717 -9.292 -14.627 1.00 87.50 86 ARG A N 1
ATOM 713 C CA . ARG A 1 86 ? 5.671 -10.321 -14.760 1.00 87.50 86 ARG A CA 1
ATOM 714 C C . ARG A 1 86 ? 5.236 -10.891 -13.415 1.00 87.50 86 ARG A C 1
ATOM 716 O O . ARG A 1 86 ? 4.046 -11.095 -13.206 1.00 87.50 86 ARG A O 1
ATOM 723 N N . GLU A 1 87 ? 6.176 -11.095 -12.498 1.00 87.12 87 GLU A N 1
ATOM 724 C CA . GLU A 1 87 ? 5.887 -11.570 -11.137 1.00 87.12 87 GLU A CA 1
ATOM 725 C C . GLU A 1 87 ? 4.991 -10.599 -10.361 1.00 87.12 87 GLU A C 1
ATOM 727 O O . GLU A 1 87 ? 4.169 -10.996 -9.533 1.00 87.12 87 GLU A O 1
ATOM 732 N N . ASP A 1 88 ? 5.118 -9.309 -10.660 1.00 88.62 88 ASP A N 1
ATOM 733 C CA . ASP A 1 88 ? 4.401 -8.254 -9.961 1.00 88.62 88 ASP A CA 1
ATOM 734 C C . ASP A 1 88 ? 2.933 -8.150 -10.392 1.00 88.62 88 ASP A C 1
ATOM 736 O O . ASP A 1 88 ? 2.118 -7.561 -9.678 1.00 88.62 88 ASP A O 1
ATOM 740 N N . LEU A 1 89 ? 2.552 -8.814 -11.490 1.00 86.50 89 LEU A N 1
ATOM 741 C CA . LEU A 1 89 ? 1.154 -8.953 -11.905 1.00 86.50 89 LEU A CA 1
ATOM 742 C C . LEU A 1 89 ? 0.315 -9.743 -10.896 1.00 86.50 89 LEU A C 1
ATOM 744 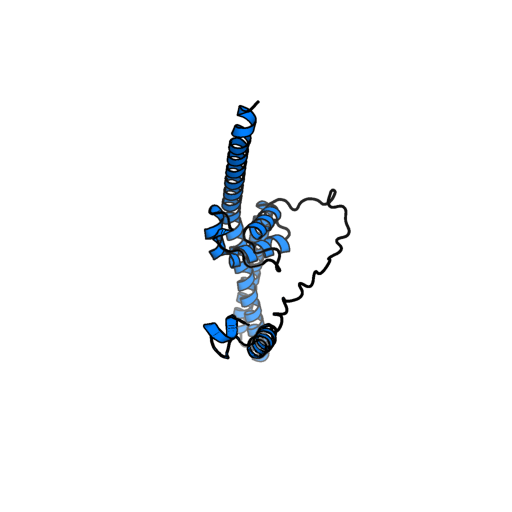O O . LEU A 1 89 ? -0.886 -9.515 -10.767 1.00 86.50 89 LEU A O 1
ATOM 748 N N . LEU A 1 90 ? 0.936 -10.631 -10.119 1.00 88.31 90 LEU A N 1
ATOM 749 C CA . LEU A 1 90 ? 0.248 -11.332 -9.032 1.00 88.31 90 LEU A CA 1
ATOM 750 C C . LEU A 1 90 ? -0.037 -10.400 -7.842 1.00 88.31 90 LEU A C 1
ATOM 752 O O . LEU A 1 90 ? -0.910 -10.668 -7.020 1.00 88.31 90 LEU A O 1
ATOM 756 N N . LYS A 1 91 ? 0.681 -9.274 -7.759 1.00 89.81 91 LYS A N 1
ATOM 757 C CA . LYS A 1 91 ? 0.670 -8.322 -6.642 1.00 89.81 91 LYS A CA 1
ATOM 758 C C . LYS A 1 91 ? -0.044 -7.008 -6.992 1.00 89.81 91 LYS A C 1
ATOM 760 O O . LYS A 1 91 ? 0.076 -6.024 -6.264 1.00 89.81 91 LYS A O 1
ATOM 765 N N . LEU A 1 92 ? -0.841 -6.963 -8.065 1.00 88.94 92 LEU A N 1
ATOM 766 C CA . LEU A 1 92 ? -1.513 -5.729 -8.510 1.00 88.94 92 LEU A CA 1
ATOM 767 C C . LEU A 1 92 ? -2.407 -5.114 -7.431 1.00 88.94 92 LEU A C 1
ATOM 769 O O . LEU A 1 92 ? -2.402 -3.901 -7.231 1.00 88.94 92 LEU A O 1
ATOM 773 N N . ASN A 1 93 ? -3.146 -5.947 -6.696 1.00 90.75 93 ASN A N 1
ATOM 774 C CA . ASN A 1 93 ? -4.031 -5.474 -5.634 1.00 90.75 93 ASN A CA 1
ATOM 775 C C . ASN A 1 93 ? -3.258 -4.811 -4.489 1.00 90.75 93 ASN A C 1
ATOM 777 O O . ASN A 1 93 ? -3.726 -3.818 -3.932 1.00 90.75 93 ASN A O 1
ATOM 781 N N . THR A 1 94 ? -2.080 -5.336 -4.136 1.00 93.00 94 THR A N 1
ATOM 782 C CA . THR A 1 94 ? -1.224 -4.727 -3.112 1.00 93.00 94 THR A CA 1
ATOM 783 C C . THR A 1 94 ? -0.595 -3.443 -3.634 1.00 93.00 94 THR A C 1
ATOM 785 O O . THR A 1 94 ? -0.748 -2.412 -2.989 1.00 93.00 94 THR A O 1
ATOM 788 N N . ILE A 1 95 ? -0.031 -3.460 -4.846 1.00 92.12 95 ILE A N 1
ATOM 789 C CA . ILE A 1 95 ? 0.601 -2.289 -5.476 1.00 92.12 95 ILE A CA 1
ATOM 790 C C . ILE A 1 95 ? -0.410 -1.146 -5.640 1.00 92.12 95 ILE A C 1
ATOM 792 O O . ILE A 1 95 ? -0.096 0.018 -5.392 1.00 92.12 95 ILE A O 1
ATOM 796 N N . SER A 1 96 ? -1.660 -1.459 -5.991 1.00 92.00 96 SER A N 1
ATOM 797 C CA . SER A 1 96 ? -2.727 -0.463 -6.095 1.00 92.00 96 SER A CA 1
ATOM 798 C C . SER A 1 96 ? -3.051 0.180 -4.743 1.00 92.00 96 SER A C 1
ATOM 800 O O . SER A 1 96 ? -3.217 1.398 -4.671 1.00 92.00 96 SER A O 1
ATOM 802 N N . LYS A 1 97 ? -3.115 -0.606 -3.659 1.00 94.25 97 LYS A N 1
ATOM 803 C CA . LYS A 1 97 ? -3.345 -0.082 -2.300 1.00 94.25 97 LYS A CA 1
ATOM 804 C C . LYS A 1 97 ? -2.182 0.787 -1.822 1.00 94.25 97 LYS A C 1
ATOM 806 O O . LYS A 1 97 ? -2.422 1.867 -1.296 1.00 94.25 97 LYS A O 1
ATOM 811 N N . GLU A 1 98 ? -0.950 0.355 -2.059 1.00 94.06 98 GLU A N 1
ATOM 812 C CA . GLU A 1 98 ? 0.257 1.122 -1.738 1.00 94.06 98 GLU A CA 1
ATOM 813 C C . GLU A 1 98 ? 0.310 2.451 -2.479 1.00 94.06 98 GLU A C 1
ATOM 815 O O . GLU A 1 98 ? 0.502 3.498 -1.869 1.00 94.06 98 GLU A O 1
ATOM 820 N N . THR A 1 99 ? 0.062 2.424 -3.789 1.00 93.06 99 THR A N 1
ATOM 821 C CA . THR A 1 99 ? 0.058 3.635 -4.615 1.00 93.06 99 THR A CA 1
ATOM 822 C C . THR A 1 99 ? -1.017 4.609 -4.139 1.00 93.06 99 THR A C 1
ATOM 824 O O . THR A 1 99 ? -0.763 5.806 -4.045 1.00 93.06 99 THR A O 1
ATOM 827 N N . LYS A 1 100 ? -2.208 4.110 -3.777 1.00 93.81 100 LYS A N 1
ATOM 828 C CA . LYS A 1 100 ? -3.269 4.943 -3.194 1.00 93.81 100 LYS A CA 1
ATOM 829 C C . LYS A 1 100 ? -2.832 5.586 -1.881 1.00 93.81 100 LYS A C 1
ATOM 831 O O . LYS A 1 100 ? -3.086 6.772 -1.710 1.00 93.81 100 LYS A O 1
ATOM 836 N N . LEU A 1 101 ? -2.167 4.842 -0.998 1.00 94.88 101 LEU A N 1
ATOM 837 C CA . LEU A 1 101 ? -1.656 5.363 0.272 1.00 94.88 101 LEU A CA 1
ATOM 838 C C . LEU A 1 101 ? -0.604 6.460 0.039 1.00 94.88 101 LEU A C 1
ATOM 840 O O . LEU A 1 101 ? -0.734 7.554 0.585 1.00 94.88 101 LEU A O 1
ATOM 844 N N . LEU A 1 102 ? 0.375 6.211 -0.839 1.00 94.31 102 LEU A N 1
ATOM 845 C CA . LEU A 1 102 ? 1.403 7.191 -1.218 1.00 94.31 102 LEU A CA 1
ATOM 846 C C . LEU A 1 102 ? 0.792 8.470 -1.801 1.00 94.31 102 LEU A C 1
ATOM 848 O O . LEU A 1 102 ? 1.223 9.576 -1.480 1.00 94.31 102 LEU A O 1
ATOM 852 N N . CYS A 1 103 ? -0.223 8.331 -2.657 1.00 92.19 103 CYS A N 1
ATOM 853 C CA . CYS A 1 103 ? -0.930 9.470 -3.231 1.00 92.19 103 CYS A CA 1
ATOM 854 C C . CYS A 1 103 ? -1.768 10.222 -2.193 1.00 92.19 103 CYS A C 1
ATOM 856 O O . CYS A 1 103 ? -1.752 11.447 -2.212 1.00 92.19 103 CYS A O 1
ATOM 858 N N . HIS A 1 104 ? -2.470 9.513 -1.305 1.00 93.12 104 HIS A N 1
ATOM 859 C CA . HIS A 1 104 ? -3.347 10.108 -0.296 1.00 93.12 104 HIS A CA 1
ATOM 860 C C . HIS A 1 104 ? -2.574 10.956 0.721 1.00 93.12 104 HIS A C 1
ATOM 862 O O . HIS A 1 104 ? -2.993 12.065 1.033 1.00 93.12 104 HIS A O 1
ATOM 868 N N . TYR A 1 105 ? -1.421 10.464 1.181 1.00 92.94 105 TYR A N 1
ATOM 869 C CA . TYR A 1 105 ? -0.566 11.166 2.145 1.00 92.94 105 TYR A CA 1
ATOM 870 C C . TYR A 1 105 ? 0.554 11.990 1.495 1.00 92.94 105 TYR A C 1
ATOM 872 O O . TYR A 1 105 ? 1.384 12.551 2.200 1.00 92.94 105 TYR A O 1
ATOM 880 N N . HIS A 1 106 ? 0.590 12.066 0.160 1.00 91.56 106 HIS A N 1
ATOM 881 C CA . HIS A 1 106 ? 1.619 12.774 -0.608 1.00 91.56 106 HIS A CA 1
ATOM 882 C C . HIS A 1 106 ? 3.064 12.422 -0.192 1.00 91.56 106 HIS A C 1
ATOM 884 O O . HIS A 1 106 ? 3.900 13.305 -0.026 1.00 91.56 106 HIS A O 1
ATOM 890 N N . ILE A 1 107 ? 3.350 11.126 -0.050 1.00 93.50 107 ILE A N 1
ATOM 891 C CA . ILE A 1 107 ? 4.646 10.623 0.423 1.00 93.50 107 ILE A CA 1
ATOM 892 C C . ILE A 1 107 ? 5.623 10.511 -0.746 1.00 93.50 107 ILE A C 1
ATOM 894 O O . ILE A 1 107 ? 5.427 9.701 -1.656 1.00 93.50 107 ILE A O 1
ATOM 898 N N . ASP A 1 108 ? 6.702 11.281 -0.694 1.00 91.50 108 ASP A N 1
ATOM 899 C CA . ASP A 1 108 ? 7.748 11.283 -1.711 1.00 91.50 108 ASP A CA 1
ATOM 900 C C . ASP A 1 108 ? 9.075 10.690 -1.184 1.00 91.50 108 ASP A C 1
ATOM 902 O O . ASP A 1 108 ? 9.830 10.130 -1.981 1.00 91.50 108 ASP A O 1
ATOM 906 N N . THR A 1 109 ? 9.348 10.729 0.130 1.00 92.94 109 THR A N 1
ATOM 907 C CA . THR A 1 109 ? 10.605 10.231 0.733 1.00 92.94 109 THR A CA 1
ATOM 908 C C . THR A 1 109 ? 10.405 9.068 1.710 1.00 92.94 109 THR A C 1
ATOM 910 O O . THR A 1 109 ? 9.318 8.855 2.249 1.00 92.94 109 THR A O 1
ATOM 913 N N . ALA A 1 110 ? 11.479 8.309 1.966 1.00 91.56 110 ALA A N 1
ATOM 914 C CA . ALA A 1 110 ? 11.465 7.234 2.958 1.00 91.56 110 ALA A CA 1
ATOM 915 C C . ALA A 1 110 ? 11.218 7.768 4.380 1.00 91.56 110 ALA A C 1
ATOM 917 O O . ALA A 1 110 ? 10.455 7.170 5.128 1.00 91.56 110 ALA A O 1
ATOM 918 N N . GLU A 1 111 ? 11.793 8.919 4.733 1.00 92.88 111 GLU A N 1
ATOM 919 C CA . GLU A 1 111 ? 11.580 9.572 6.033 1.00 92.88 111 GLU A CA 1
ATOM 920 C C . GLU A 1 111 ? 10.101 9.883 6.279 1.00 92.88 111 GLU A C 1
ATOM 922 O O . GLU A 1 111 ? 9.561 9.529 7.323 1.00 92.88 111 GLU A O 1
ATOM 927 N N . GLN A 1 112 ? 9.410 10.445 5.280 1.00 93.94 112 GLN A N 1
ATOM 928 C CA . GLN A 1 112 ? 7.970 10.710 5.361 1.00 93.94 112 GLN A CA 1
ATOM 929 C C . GLN A 1 112 ? 7.159 9.423 5.561 1.00 93.94 112 GLN A C 1
ATOM 931 O O . GLN A 1 112 ? 6.170 9.418 6.297 1.00 93.94 112 GLN A O 1
ATOM 936 N N . LEU A 1 113 ? 7.582 8.321 4.936 1.00 94.81 113 LEU A N 1
ATOM 937 C CA . LEU A 1 113 ? 6.956 7.012 5.113 1.00 94.81 113 LEU A CA 1
ATOM 938 C C . LEU A 1 113 ? 7.129 6.493 6.550 1.00 94.81 113 LEU A C 1
ATOM 940 O O . LEU A 1 113 ? 6.170 5.981 7.131 1.00 94.81 113 LEU A O 1
ATOM 944 N N . PHE A 1 114 ? 8.319 6.659 7.138 1.00 94.44 114 PHE A N 1
ATOM 945 C CA . PHE A 1 114 ? 8.585 6.295 8.533 1.00 94.44 114 PHE A CA 1
ATOM 946 C C . PHE A 1 114 ? 7.776 7.155 9.509 1.00 94.44 114 PHE A C 1
ATOM 948 O O . PHE A 1 114 ? 7.099 6.603 10.375 1.00 94.44 114 PHE A O 1
ATOM 955 N N . SER A 1 115 ? 7.741 8.478 9.321 1.00 95.06 115 SER A N 1
ATOM 956 C CA . SER A 1 115 ? 6.928 9.373 10.155 1.00 95.06 115 SER A CA 1
ATOM 957 C C . SER A 1 115 ? 5.437 9.031 10.085 1.00 95.06 115 SER A C 1
ATOM 959 O O . SER A 1 115 ? 4.748 9.022 11.109 1.00 95.06 115 SER A O 1
ATOM 961 N N . LEU A 1 116 ? 4.925 8.690 8.895 1.00 94.50 116 LEU A N 1
ATOM 962 C CA . LEU A 1 116 ? 3.546 8.229 8.758 1.00 94.50 116 LEU A CA 1
ATOM 963 C C . LEU A 1 116 ? 3.328 6.931 9.541 1.00 94.50 116 LEU A C 1
ATOM 965 O O . LEU A 1 116 ? 2.362 6.844 10.300 1.00 94.50 116 LEU A O 1
ATOM 969 N N . LYS A 1 117 ? 4.221 5.945 9.399 1.00 94.81 117 LYS A N 1
ATOM 970 C CA . LYS A 1 117 ? 4.127 4.669 10.118 1.00 94.81 117 LYS A CA 1
ATOM 971 C C . LYS A 1 117 ? 4.076 4.876 11.633 1.00 94.81 117 LYS A C 1
ATOM 973 O O . LYS A 1 117 ? 3.185 4.328 12.278 1.00 94.81 117 LYS A O 1
ATOM 978 N N . GLU A 1 118 ? 4.961 5.699 12.189 1.00 95.69 118 GLU A N 1
ATOM 979 C CA . GLU A 1 118 ? 4.953 6.028 13.620 1.00 95.69 118 GLU A CA 1
ATOM 980 C C . GLU A 1 118 ? 3.640 6.693 14.045 1.00 95.69 118 GLU A C 1
ATOM 982 O O . GLU A 1 118 ? 3.059 6.342 15.072 1.00 95.69 118 GLU A O 1
ATOM 987 N N . SER A 1 119 ? 3.123 7.625 13.238 1.00 95.00 119 SER A N 1
ATOM 988 C CA . SER A 1 119 ? 1.846 8.283 13.531 1.00 95.00 119 SER A CA 1
ATOM 989 C C . SER A 1 119 ? 0.667 7.299 13.535 1.00 95.00 119 SER A C 1
ATOM 991 O O . SER A 1 119 ? -0.226 7.406 14.377 1.00 95.00 119 SER A O 1
ATOM 993 N N . LEU A 1 120 ? 0.669 6.309 12.634 1.00 95.00 120 LEU A N 1
ATOM 994 C CA . LEU A 1 120 ? -0.348 5.257 12.566 1.00 95.00 120 LEU A CA 1
ATOM 995 C C . LEU A 1 120 ? -0.245 4.298 13.757 1.00 95.00 120 LEU A C 1
ATOM 997 O O . LEU A 1 120 ? -1.272 3.878 14.296 1.00 95.00 120 LEU A O 1
ATOM 1001 N N . GLN A 1 121 ? 0.973 3.978 14.197 1.00 94.94 121 GLN A N 1
ATOM 1002 C CA . GLN A 1 121 ? 1.214 3.164 15.390 1.00 94.94 121 GLN A CA 1
ATOM 1003 C C . GLN A 1 121 ? 0.705 3.864 16.653 1.00 94.94 121 GLN A C 1
ATOM 1005 O O . GLN A 1 121 ? -0.119 3.286 17.358 1.00 94.94 121 GLN A O 1
ATOM 1010 N N . LYS A 1 122 ? 1.056 5.139 16.861 1.00 96.31 122 LYS A N 1
ATOM 1011 C CA . LYS A 1 122 ? 0.557 5.947 17.990 1.00 96.31 122 LYS A CA 1
ATOM 1012 C C . LYS A 1 122 ? -0.972 6.021 18.021 1.00 96.31 122 LYS A C 1
ATOM 1014 O O . LYS A 1 122 ? -1.585 5.805 19.061 1.00 96.31 122 LYS A O 1
ATOM 1019 N N . LYS A 1 123 ? -1.615 6.251 16.869 1.00 95.81 123 LYS A N 1
ATOM 1020 C CA . LYS A 1 123 ? -3.089 6.227 16.761 1.00 95.81 123 LYS A CA 1
ATOM 1021 C C . LYS A 1 123 ? -3.673 4.855 17.096 1.00 95.81 123 LYS A C 1
ATOM 1023 O O . LYS A 1 123 ? -4.733 4.760 17.706 1.00 95.81 123 LYS A O 1
ATOM 1028 N N . THR A 1 124 ? -2.989 3.783 16.699 1.00 95.38 124 THR A N 1
ATOM 1029 C CA . THR A 1 124 ? -3.418 2.415 17.010 1.00 95.38 124 THR A CA 1
ATOM 1030 C C . THR A 1 124 ? -3.357 2.150 18.511 1.00 95.38 124 THR A C 1
ATOM 1032 O O . THR A 1 124 ? -4.296 1.570 19.051 1.00 95.38 124 THR A O 1
ATOM 1035 N N . GLU A 1 125 ? -2.286 2.575 19.180 1.00 96.00 125 GLU A N 1
ATOM 1036 C CA . GLU A 1 125 ? -2.118 2.459 20.634 1.00 96.00 125 GLU A CA 1
ATOM 1037 C C . GLU A 1 125 ? -3.227 3.209 21.377 1.00 96.00 125 GLU A C 1
ATOM 1039 O O . GLU A 1 125 ? -3.924 2.600 22.187 1.00 96.00 125 GLU A O 1
ATOM 1044 N N . GLN A 1 126 ? -3.496 4.462 20.995 1.00 96.44 126 GLN A N 1
ATOM 1045 C CA . GLN A 1 126 ? -4.592 5.265 21.550 1.00 96.44 126 GLN A CA 1
ATOM 1046 C C . GLN A 1 126 ? -5.951 4.561 21.414 1.00 96.44 126 GLN A C 1
ATOM 1048 O O . GLN A 1 126 ? -6.655 4.360 22.403 1.00 96.44 126 GLN A O 1
ATOM 1053 N N . CYS A 1 127 ? -6.306 4.080 20.216 1.00 95.38 127 CYS A N 1
ATOM 1054 C CA . CYS A 1 127 ? -7.567 3.355 20.021 1.00 95.38 127 CYS A CA 1
ATOM 1055 C C . CYS A 1 127 ? -7.632 2.040 20.822 1.00 95.38 127 CYS A C 1
ATOM 1057 O O . CYS A 1 127 ? -8.713 1.600 21.226 1.00 95.38 127 CYS A O 1
ATOM 1059 N N . VAL A 1 128 ? -6.495 1.367 21.036 1.00 95.62 128 VAL A N 1
ATOM 1060 C CA . VAL A 1 128 ? -6.426 0.145 21.851 1.00 95.62 128 VAL A CA 1
ATOM 1061 C C . VAL A 1 128 ? -6.654 0.459 23.329 1.00 95.62 128 VAL A C 1
ATOM 1063 O O . VAL A 1 128 ? -7.385 -0.290 23.985 1.00 95.62 128 VAL A O 1
ATOM 1066 N N . GLU A 1 129 ? -6.079 1.548 23.835 1.00 96.12 129 GLU A N 1
ATOM 1067 C CA . GLU A 1 129 ? -6.296 2.037 25.199 1.00 96.12 129 GLU A CA 1
ATOM 1068 C C . GLU A 1 129 ? -7.753 2.448 25.418 1.00 96.12 129 GLU A C 1
ATOM 1070 O O . GLU A 1 129 ? -8.395 1.942 26.338 1.00 96.12 129 GLU A O 1
ATOM 1075 N N . GLU A 1 130 ? -8.336 3.247 24.522 1.00 94.62 130 GLU A N 1
ATOM 1076 C CA . GLU A 1 130 ? -9.757 3.624 24.565 1.00 94.62 130 GLU A CA 1
ATOM 1077 C C . GLU A 1 130 ? -10.668 2.392 24.603 1.00 94.62 130 GLU A C 1
ATOM 1079 O O . GLU A 1 130 ? -11.559 2.274 25.450 1.00 94.62 130 GLU A O 1
ATOM 1084 N N . ARG A 1 131 ? -10.398 1.401 23.744 1.00 95.00 131 ARG A N 1
ATOM 1085 C CA . ARG A 1 131 ? -11.146 0.140 23.730 1.00 95.00 131 ARG A CA 1
ATOM 1086 C C . ARG A 1 131 ? -10.988 -0.630 25.043 1.00 95.00 131 ARG A C 1
ATOM 1088 O O . ARG A 1 131 ? -11.943 -1.266 25.492 1.00 95.00 131 ARG A O 1
ATOM 1095 N N . LYS A 1 132 ? -9.801 -0.613 25.658 1.00 95.25 132 LYS A N 1
ATOM 1096 C CA . LYS A 1 132 ? -9.551 -1.228 26.971 1.00 95.25 132 LYS A CA 1
ATOM 1097 C C . LYS A 1 132 ? -10.356 -0.515 28.059 1.00 95.25 132 LYS A C 1
ATOM 1099 O O . LYS A 1 132 ? -10.989 -1.196 28.864 1.00 95.25 132 LYS A O 1
ATOM 1104 N N . HIS A 1 133 ? -10.398 0.816 28.044 1.00 93.50 133 HIS A N 1
ATOM 1105 C CA . HIS A 1 133 ? -11.198 1.610 28.975 1.00 93.50 133 HIS A CA 1
ATOM 1106 C C . HIS A 1 133 ? -12.697 1.329 28.835 1.00 93.50 133 HIS A C 1
ATOM 1108 O O . HIS A 1 133 ? -13.359 1.092 29.843 1.00 93.50 133 HIS A O 1
ATOM 1114 N N . LEU A 1 134 ? -13.233 1.265 27.612 1.00 92.88 134 LEU A N 1
ATOM 1115 C CA . LEU A 1 134 ? -14.641 0.913 27.385 1.00 92.88 134 LEU A CA 1
ATOM 1116 C C . LEU A 1 134 ? -14.963 -0.511 27.858 1.00 92.88 134 LEU A C 1
ATOM 1118 O O . LEU A 1 134 ? -15.966 -0.729 28.531 1.00 92.88 134 LEU A O 1
ATOM 1122 N N . ARG A 1 135 ? -14.079 -1.482 27.593 1.00 91.25 135 ARG A N 1
ATOM 1123 C CA . ARG A 1 135 ? -14.237 -2.857 28.103 1.00 91.25 135 ARG A CA 1
ATOM 1124 C C . ARG A 1 135 ? -14.238 -2.925 29.625 1.00 91.25 135 ARG A C 1
ATOM 1126 O O . ARG A 1 135 ? -14.935 -3.765 30.180 1.00 91.25 135 ARG A O 1
ATOM 1133 N N . TYR A 1 136 ? -13.452 -2.080 30.287 1.00 91.50 136 TYR A N 1
ATOM 1134 C CA . TYR A 1 136 ? -13.466 -1.979 31.741 1.00 91.50 136 TYR A CA 1
ATOM 1135 C C . TYR A 1 136 ? -14.781 -1.369 32.243 1.00 91.50 136 TYR A C 1
ATOM 1137 O O . TYR A 1 136 ? -15.388 -1.924 33.150 1.00 91.50 136 TYR A O 1
ATOM 1145 N N . LYS A 1 137 ? -15.268 -0.293 31.607 1.00 89.06 137 LYS A N 1
ATOM 1146 C CA . LYS A 1 137 ? -16.541 0.358 31.966 1.00 89.06 137 LYS A CA 1
ATOM 1147 C C . LYS A 1 137 ? -17.753 -0.570 31.841 1.00 89.06 137 LYS A C 1
ATOM 1149 O O . LYS A 1 137 ? -18.626 -0.496 32.693 1.00 89.06 137 LYS A O 1
ATOM 1154 N N . ILE A 1 138 ? -17.773 -1.460 30.845 1.00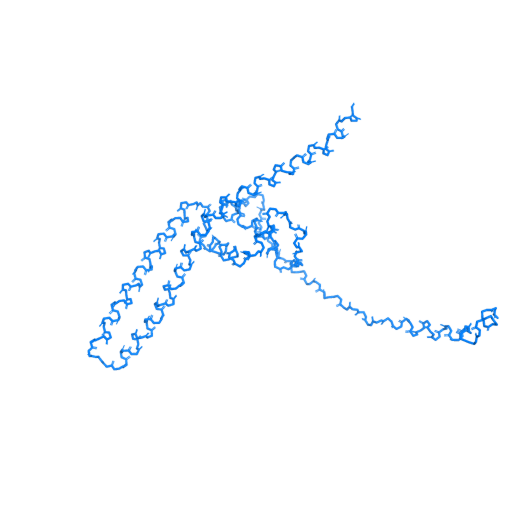 89.81 138 ILE A N 1
ATOM 1155 C CA . ILE A 1 138 ? -18.839 -2.465 30.659 1.00 89.81 138 ILE A CA 1
ATOM 1156 C C . ILE A 1 138 ? -18.887 -3.493 31.801 1.00 89.81 138 ILE A C 1
ATOM 1158 O 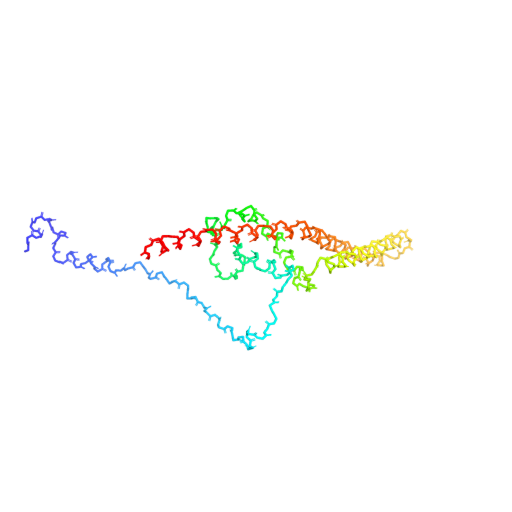O . ILE A 1 138 ? -19.933 -4.077 32.047 1.00 89.81 138 ILE A O 1
ATOM 1162 N N . ARG A 1 139 ? -17.768 -3.752 32.492 1.00 85.31 139 ARG A N 1
ATOM 1163 C CA . ARG A 1 139 ? -17.737 -4.708 33.615 1.00 85.31 139 ARG A CA 1
ATOM 1164 C C . ARG A 1 139 ? -18.340 -4.148 34.904 1.00 85.31 139 ARG A C 1
ATOM 1166 O O . ARG A 1 139 ? -18.508 -4.912 35.844 1.00 85.31 139 ARG A O 1
ATOM 1173 N N . ALA A 1 140 ? -18.582 -2.841 34.974 1.00 85.12 140 ALA A N 1
ATOM 1174 C CA . ALA A 1 140 ? -19.277 -2.228 36.097 1.00 85.12 140 ALA A CA 1
ATOM 1175 C C . ALA A 1 140 ? -20.794 -2.360 35.901 1.00 85.12 140 ALA A C 1
ATOM 1177 O O . ALA A 1 140 ? -21.262 -2.237 34.769 1.00 85.12 140 ALA A O 1
ATOM 1178 N N . ASP A 1 141 ? -21.548 -2.551 36.987 1.00 76.31 141 ASP A N 1
ATOM 1179 C CA . ASP A 1 141 ? -23.013 -2.574 36.940 1.00 76.31 141 ASP A CA 1
ATOM 1180 C C . ASP A 1 141 ? -23.539 -1.211 36.467 1.00 76.31 141 ASP A C 1
ATOM 1182 O O . ASP A 1 141 ? -23.403 -0.190 37.145 1.00 76.31 141 ASP A O 1
ATOM 1186 N N . ARG A 1 142 ? -24.083 -1.196 35.249 1.00 81.62 142 ARG A N 1
ATOM 1187 C CA . ARG A 1 142 ? -24.588 -0.025 34.523 1.00 81.62 142 ARG A CA 1
ATOM 1188 C C . ARG A 1 142 ? -25.889 -0.388 33.808 1.00 81.62 142 ARG A C 1
ATOM 1190 O O . ARG A 1 142 ? -26.118 -1.570 33.552 1.00 81.62 142 ARG A O 1
ATOM 1197 N N . PRO A 1 143 ? -26.734 0.599 33.464 1.00 86.56 143 PRO A N 1
ATOM 1198 C CA . PRO A 1 143 ? -27.939 0.340 32.683 1.00 86.56 143 PRO A CA 1
ATOM 1199 C C . PRO A 1 143 ? -27.597 -0.285 31.321 1.00 86.56 143 PRO A C 1
ATOM 1201 O O . PRO A 1 143 ? -26.588 0.055 30.699 1.00 86.56 143 PRO A O 1
ATOM 1204 N N . GLU A 1 144 ? -28.452 -1.195 30.845 1.00 86.94 144 GLU A N 1
ATOM 1205 C CA . GLU A 1 144 ? -28.205 -1.963 29.614 1.00 86.94 144 GLU A CA 1
ATOM 1206 C C . GLU A 1 144 ? -28.081 -1.061 28.373 1.00 86.94 144 GLU A C 1
ATOM 1208 O O . GLU A 1 144 ? -27.312 -1.375 27.467 1.00 86.94 144 GLU A O 1
ATOM 1213 N N . GLU A 1 145 ? -28.763 0.088 28.354 1.00 87.38 145 GLU A N 1
ATOM 1214 C CA . GLU A 1 145 ? -28.669 1.088 27.280 1.00 87.38 145 GLU A CA 1
ATOM 1215 C C . GLU A 1 145 ? -27.236 1.637 27.137 1.00 87.38 145 GLU A C 1
ATOM 1217 O O . GLU A 1 145 ? -26.648 1.560 26.057 1.00 87.38 145 GLU A O 1
ATOM 1222 N N . GLU A 1 146 ? -26.605 2.066 28.239 1.00 87.50 146 GLU A N 1
ATOM 1223 C CA . GLU A 1 146 ? -25.202 2.519 28.233 1.00 87.50 146 GLU A CA 1
ATOM 1224 C C . GLU A 1 146 ? -24.241 1.400 27.806 1.00 87.50 146 GLU A C 1
ATOM 1226 O O . GLU A 1 146 ? -23.233 1.633 27.130 1.00 87.50 146 GLU A O 1
ATOM 1231 N N . ILE A 1 147 ? -24.529 0.160 28.207 1.00 89.19 147 ILE A N 1
ATOM 1232 C CA . ILE A 1 147 ? -23.717 -1.001 27.838 1.00 89.19 147 ILE A CA 1
ATOM 1233 C C . ILE A 1 147 ? -23.801 -1.253 26.327 1.00 89.19 147 ILE A C 1
ATOM 1235 O O . ILE A 1 147 ? -22.781 -1.576 25.704 1.00 89.19 147 ILE A O 1
ATOM 1239 N N . GLN A 1 148 ? -24.984 -1.116 25.724 1.00 90.94 148 GLN A N 1
ATOM 1240 C CA . GLN A 1 148 ? -25.179 -1.268 24.282 1.00 90.94 148 GLN A CA 1
ATOM 1241 C C . GLN A 1 148 ? -24.412 -0.200 23.497 1.00 90.94 148 GLN A C 1
ATOM 1243 O O . GLN A 1 148 ? -23.635 -0.558 22.608 1.00 90.94 148 GLN A O 1
ATOM 1248 N N . GLU A 1 149 ? -24.505 1.071 23.892 1.00 91.12 149 GLU A N 1
ATOM 1249 C CA . GLU A 1 149 ? -23.734 2.158 23.273 1.00 91.12 149 GLU A CA 1
ATOM 1250 C C . GLU A 1 149 ? -22.219 1.908 23.355 1.00 91.12 149 GLU A C 1
ATOM 1252 O O . GLU A 1 149 ? -21.487 2.039 22.368 1.00 91.12 149 GLU A O 1
ATOM 1257 N N . MET A 1 150 ? -21.715 1.468 24.514 1.00 91.69 150 MET A N 1
ATOM 1258 C CA . MET A 1 150 ? -20.293 1.144 24.668 1.00 91.69 150 MET A CA 1
ATOM 1259 C C . MET A 1 150 ? -19.867 -0.054 23.807 1.00 91.69 150 MET A C 1
ATOM 1261 O O . MET A 1 150 ? -18.752 -0.065 23.271 1.00 91.69 150 MET A O 1
ATOM 1265 N N . LYS A 1 151 ? -20.730 -1.065 23.633 1.00 92.31 151 LYS A N 1
ATOM 1266 C CA . LYS A 1 151 ? -20.474 -2.195 22.720 1.00 92.31 151 LYS A CA 1
ATOM 1267 C C . LYS A 1 151 ? -20.368 -1.712 21.270 1.00 92.31 151 LYS A C 1
ATOM 1269 O O . LYS A 1 151 ? -19.491 -2.188 20.545 1.00 92.31 151 LYS A O 1
ATOM 1274 N N . GLU A 1 152 ? -21.201 -0.766 20.849 1.00 94.56 152 GLU A N 1
ATOM 1275 C CA . GLU A 1 152 ? -21.130 -0.160 19.514 1.00 94.56 152 GLU A CA 1
ATOM 1276 C C . GLU A 1 152 ? -19.844 0.646 19.316 1.00 94.56 152 GLU A C 1
ATOM 1278 O O . GLU A 1 152 ? -19.130 0.438 18.330 1.00 94.56 152 GLU A O 1
ATOM 1283 N N . GLN A 1 153 ? -19.463 1.473 20.293 1.00 94.25 153 GLN A N 1
ATOM 1284 C CA . GLN A 1 153 ? -18.189 2.200 20.262 1.00 94.25 153 GLN A CA 1
ATOM 1285 C C . GLN A 1 153 ? -16.989 1.244 20.161 1.00 94.25 153 GLN A C 1
ATOM 1287 O O . GLN A 1 153 ? -16.066 1.476 19.377 1.00 94.25 153 GLN A 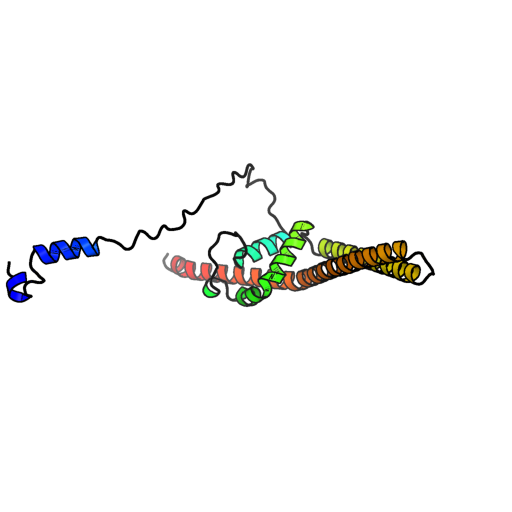O 1
ATOM 1292 N N . ILE A 1 154 ? -17.009 0.119 20.885 1.00 94.31 154 ILE A N 1
ATOM 1293 C CA . ILE A 1 154 ? -15.972 -0.921 20.788 1.00 94.31 154 ILE A CA 1
ATOM 1294 C C . ILE A 1 154 ? -15.913 -1.540 19.386 1.00 94.31 154 ILE A C 1
ATOM 1296 O O . ILE A 1 154 ? -14.807 -1.831 18.913 1.00 94.31 154 ILE A O 1
ATOM 1300 N N . LYS A 1 155 ? -17.056 -1.763 18.719 1.00 96.19 155 LYS A N 1
ATOM 1301 C CA . LYS A 1 155 ? -17.087 -2.268 17.334 1.00 96.19 155 LYS A CA 1
ATOM 1302 C C . LYS A 1 155 ? -16.405 -1.278 16.392 1.00 96.19 155 LYS A C 1
ATOM 1304 O O . LYS A 1 155 ? -15.447 -1.659 15.721 1.00 96.19 155 LYS A O 1
ATOM 1309 N N . VAL A 1 156 ? -16.797 -0.003 16.449 1.00 96.44 156 VAL A N 1
ATOM 1310 C CA . VAL A 1 156 ? -16.200 1.073 15.639 1.00 96.44 156 VAL A CA 1
ATOM 1311 C C . VAL A 1 156 ? -14.692 1.191 15.889 1.00 96.44 156 VAL A C 1
ATOM 1313 O O . VAL A 1 156 ? -13.906 1.255 14.944 1.00 96.44 156 VAL A O 1
ATOM 1316 N N . LEU A 1 157 ? -14.250 1.167 17.152 1.00 96.06 157 LEU A N 1
ATOM 1317 C CA . LEU A 1 157 ? -12.822 1.188 17.490 1.00 96.06 157 LEU A CA 1
ATOM 1318 C C . LEU A 1 157 ? -12.085 -0.046 16.963 1.00 96.06 157 LEU A C 1
ATOM 1320 O O . LEU A 1 157 ? -10.955 0.061 16.495 1.00 96.06 157 LEU A O 1
ATOM 1324 N N . THR A 1 158 ? -12.706 -1.223 17.012 1.00 95.56 158 THR A N 1
ATOM 1325 C CA . THR A 1 158 ? -12.093 -2.461 16.513 1.00 95.56 158 THR A CA 1
ATOM 1326 C C . THR A 1 158 ? -11.902 -2.424 14.997 1.00 95.56 158 THR A C 1
ATOM 1328 O O . THR A 1 158 ? -10.847 -2.837 14.511 1.00 95.56 158 THR A O 1
ATOM 1331 N N . GLU A 1 159 ? -12.863 -1.871 14.257 1.00 96.88 159 GLU A N 1
ATOM 1332 C CA . GLU A 1 159 ? -12.738 -1.638 12.816 1.00 96.88 159 GLU A CA 1
ATOM 1333 C C . GLU A 1 159 ? -11.627 -0.632 12.499 1.00 96.88 159 GLU A C 1
ATOM 1335 O O . GLU A 1 159 ? -10.749 -0.939 11.689 1.00 96.88 159 GLU A O 1
ATOM 1340 N N . LYS A 1 160 ? -11.594 0.511 13.203 1.00 96.12 160 LYS A N 1
ATOM 1341 C CA . LYS A 1 160 ? -10.541 1.536 13.066 1.00 96.12 160 LYS A CA 1
ATOM 1342 C C . LYS A 1 160 ? -9.142 0.983 13.355 1.00 96.12 160 LYS A C 1
ATOM 1344 O O . LYS A 1 160 ? -8.206 1.228 12.601 1.00 96.12 160 LYS A O 1
ATOM 1349 N N . ILE A 1 161 ? -8.979 0.182 14.409 1.00 96.00 161 ILE A N 1
ATOM 1350 C CA . ILE A 1 161 ? -7.707 -0.500 14.705 1.00 96.00 161 ILE A CA 1
ATOM 1351 C C . ILE A 1 161 ? -7.316 -1.418 13.540 1.00 96.00 161 ILE A C 1
ATOM 1353 O O . ILE A 1 161 ? -6.151 -1.475 13.145 1.00 96.00 161 ILE A O 1
ATOM 1357 N N . GLY A 1 162 ? -8.285 -2.141 12.974 1.00 96.38 162 GLY A N 1
ATOM 1358 C CA . GLY A 1 162 ? -8.068 -3.008 11.822 1.00 96.38 162 GLY A CA 1
ATOM 1359 C C . GLY A 1 162 ? -7.603 -2.248 10.578 1.00 96.38 162 GLY A C 1
ATOM 1360 O O . GLY A 1 162 ? -6.710 -2.729 9.878 1.00 96.38 162 GLY A O 1
ATOM 1361 N N . THR A 1 163 ? -8.172 -1.074 10.294 1.00 95.06 163 THR A N 1
ATOM 1362 C CA . THR A 1 163 ? -7.759 -0.239 9.154 1.00 95.06 163 THR A CA 1
ATOM 1363 C C . THR A 1 163 ? -6.374 0.363 9.367 1.00 95.06 163 THR A C 1
ATOM 1365 O O . THR A 1 163 ? -5.521 0.201 8.497 1.00 95.06 163 THR A O 1
ATOM 1368 N N . LEU A 1 164 ? -6.106 0.942 10.542 1.00 95.81 164 LEU A N 1
ATOM 1369 C CA . LEU A 1 164 ? -4.804 1.536 10.874 1.00 95.81 164 LEU A CA 1
ATOM 1370 C C . LEU A 1 164 ? -3.666 0.509 10.793 1.00 95.81 164 LEU A C 1
ATOM 1372 O O . LEU A 1 164 ? -2.610 0.781 10.223 1.00 95.81 164 LEU A O 1
ATOM 1376 N N . ARG A 1 165 ? -3.893 -0.716 11.284 1.00 94.31 165 ARG A N 1
ATOM 1377 C CA . ARG A 1 165 ? -2.913 -1.809 11.167 1.00 94.31 165 ARG A CA 1
ATOM 1378 C C . ARG A 1 165 ? -2.642 -2.196 9.718 1.00 94.31 165 ARG A C 1
ATOM 1380 O O . ARG A 1 165 ? -1.493 -2.437 9.361 1.00 94.31 165 ARG A O 1
ATOM 1387 N N . LYS A 1 166 ? -3.679 -2.257 8.877 1.00 95.25 166 LYS A N 1
ATOM 1388 C CA . LYS A 1 166 ? -3.515 -2.552 7.444 1.00 95.25 166 LYS A CA 1
ATOM 1389 C C . LYS A 1 166 ? -2.675 -1.476 6.757 1.00 95.25 166 LYS A C 1
ATOM 1391 O O . LYS A 1 166 ? -1.811 -1.824 5.963 1.00 95.25 166 LYS A O 1
ATOM 1396 N N . GLU A 1 167 ? -2.900 -0.204 7.072 1.00 94.44 167 GLU A N 1
ATOM 1397 C CA . GLU A 1 167 ? -2.108 0.910 6.535 1.00 94.44 167 GLU A CA 1
ATOM 1398 C C . GLU A 1 167 ? -0.647 0.854 6.994 1.00 94.44 167 GLU A C 1
ATOM 1400 O O . GLU A 1 167 ? 0.250 0.978 6.165 1.00 94.44 167 GLU A O 1
ATOM 1405 N N . ALA A 1 168 ? -0.389 0.558 8.270 1.00 94.50 168 ALA A N 1
ATOM 1406 C CA . ALA A 1 168 ? 0.975 0.387 8.771 1.00 94.50 168 ALA A CA 1
ATOM 1407 C C . ALA A 1 168 ? 1.724 -0.757 8.055 1.00 94.50 168 ALA A C 1
ATOM 1409 O O . ALA A 1 168 ? 2.876 -0.590 7.658 1.00 94.50 168 ALA A O 1
ATOM 1410 N N . VAL A 1 169 ? 1.052 -1.891 7.812 1.00 95.00 169 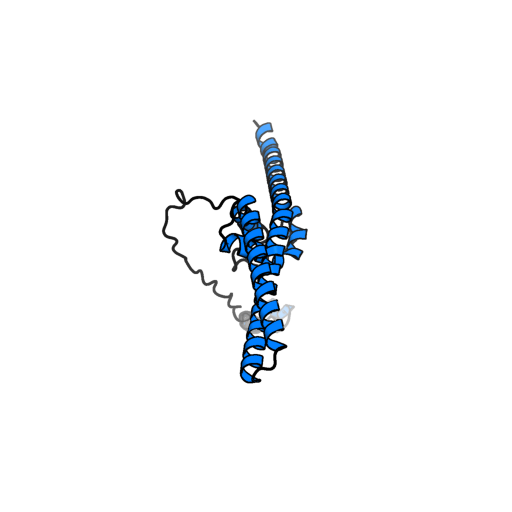VAL A N 1
ATOM 1411 C CA . VAL A 1 169 ? 1.615 -3.015 7.039 1.00 95.00 169 VAL A CA 1
ATOM 1412 C C . VAL A 1 169 ? 1.878 -2.627 5.579 1.00 95.00 169 VAL A C 1
ATOM 1414 O O . VAL A 1 169 ? 2.850 -3.090 4.982 1.00 95.00 169 VAL A O 1
ATOM 1417 N N . LEU A 1 170 ? 1.040 -1.768 4.986 1.00 95.44 170 LEU A N 1
ATOM 1418 C CA . LEU A 1 170 ? 1.297 -1.236 3.645 1.00 95.44 170 LEU A CA 1
ATOM 1419 C C . LEU A 1 170 ? 2.564 -0.374 3.623 1.00 95.44 170 LEU A C 1
ATOM 1421 O O . LEU A 1 170 ? 3.336 -0.510 2.680 1.00 95.44 170 LEU A O 1
ATOM 1425 N N . CYS A 1 171 ? 2.822 0.446 4.647 1.00 95.25 171 CYS A N 1
ATOM 1426 C CA . CYS A 1 171 ? 4.068 1.215 4.740 1.00 95.25 171 CYS A CA 1
ATOM 1427 C C . CYS A 1 171 ? 5.309 0.307 4.752 1.00 95.25 171 CYS A C 1
ATOM 1429 O O . CYS A 1 171 ? 6.273 0.580 4.038 1.00 95.25 171 CYS A O 1
ATOM 1431 N N . ASP A 1 172 ? 5.266 -0.805 5.490 1.00 94.19 172 ASP A N 1
ATOM 1432 C CA . ASP A 1 172 ? 6.358 -1.790 5.511 1.00 94.19 172 ASP A CA 1
ATOM 1433 C C . ASP A 1 172 ? 6.545 -2.476 4.155 1.00 94.19 172 ASP A C 1
ATOM 1435 O O . ASP A 1 172 ? 7.667 -2.643 3.671 1.00 94.19 172 ASP A O 1
ATOM 1439 N N . GLY A 1 173 ? 5.433 -2.813 3.498 1.00 94.06 173 GLY A N 1
ATOM 1440 C CA . GLY A 1 173 ? 5.437 -3.323 2.132 1.00 94.06 173 GLY A CA 1
ATOM 1441 C C . GLY A 1 173 ? 6.091 -2.355 1.146 1.00 94.06 173 GLY A C 1
ATOM 1442 O O . GLY A 1 173 ? 6.917 -2.788 0.338 1.00 94.06 173 GLY A O 1
ATOM 1443 N N . ILE A 1 174 ? 5.781 -1.059 1.258 1.00 94.75 174 ILE A N 1
ATOM 1444 C CA . ILE A 1 174 ? 6.338 -0.012 0.399 1.00 94.75 174 ILE A CA 1
ATOM 1445 C C . ILE A 1 174 ? 7.844 0.083 0.600 1.00 94.75 174 ILE A C 1
ATOM 1447 O O . ILE A 1 174 ? 8.569 0.110 -0.390 1.00 94.75 174 ILE A O 1
ATOM 1451 N N . ALA A 1 175 ? 8.313 0.108 1.850 1.00 94.12 175 ALA A N 1
ATOM 1452 C CA . ALA A 1 175 ? 9.733 0.221 2.174 1.00 94.12 175 ALA A CA 1
ATOM 1453 C C . ALA A 1 175 ? 10.557 -0.966 1.647 1.00 94.12 175 ALA A C 1
ATOM 1455 O O . ALA A 1 175 ? 11.680 -0.779 1.176 1.00 94.12 175 ALA A O 1
ATOM 1456 N N . ALA A 1 176 ? 10.001 -2.181 1.693 1.00 92.81 176 ALA A N 1
ATOM 1457 C CA . ALA A 1 176 ? 10.652 -3.369 1.149 1.00 92.81 176 ALA A CA 1
ATOM 1458 C C . ALA A 1 176 ? 10.630 -3.391 -0.390 1.00 92.81 176 ALA A C 1
ATOM 1460 O O . ALA A 1 176 ? 11.626 -3.736 -1.026 1.00 92.81 176 ALA A O 1
ATOM 1461 N N . ARG A 1 177 ? 9.498 -3.024 -1.008 1.00 91.25 177 ARG A N 1
ATOM 1462 C CA . ARG A 1 177 ? 9.319 -3.087 -2.468 1.00 91.25 177 ARG A CA 1
ATOM 1463 C C . ARG A 1 177 ? 9.958 -1.930 -3.221 1.00 91.25 177 ARG A C 1
ATOM 1465 O O . ARG A 1 177 ? 10.380 -2.144 -4.352 1.00 91.25 177 ARG A O 1
ATOM 1472 N N . SER A 1 178 ? 10.015 -0.729 -2.648 1.00 91.69 178 SER A N 1
ATOM 1473 C CA . SER A 1 178 ? 10.502 0.468 -3.346 1.00 91.69 178 SER A CA 1
ATOM 1474 C C . SER A 1 178 ? 11.913 0.267 -3.889 1.00 91.69 178 SER A C 1
ATOM 1476 O O . SER A 1 178 ? 12.129 0.487 -5.076 1.00 91.69 178 SER A O 1
ATOM 1478 N N . LYS A 1 179 ? 12.824 -0.269 -3.069 1.00 91.75 179 LYS A N 1
ATOM 1479 C CA . LYS A 1 179 ? 14.208 -0.575 -3.462 1.00 91.75 179 LYS A CA 1
ATOM 1480 C C . LYS A 1 179 ? 14.278 -1.575 -4.619 1.00 91.75 179 LYS A C 1
ATOM 1482 O O . LYS A 1 179 ? 14.941 -1.326 -5.619 1.00 91.75 179 LYS A O 1
ATOM 1487 N N . VAL A 1 180 ? 13.512 -2.663 -4.531 1.00 92.31 180 VAL A N 1
ATOM 1488 C CA . VAL A 1 180 ? 13.448 -3.687 -5.589 1.00 92.31 180 VAL A CA 1
ATOM 1489 C C . VAL A 1 180 ? 12.911 -3.096 -6.894 1.00 92.31 180 VAL A C 1
ATOM 1491 O O . VAL A 1 180 ? 13.403 -3.397 -7.978 1.00 92.31 180 VAL A O 1
ATOM 1494 N N . ILE A 1 181 ? 11.892 -2.239 -6.811 1.00 91.62 181 ILE A N 1
ATOM 1495 C CA . ILE A 1 181 ? 11.326 -1.575 -7.985 1.00 91.62 181 ILE A CA 1
ATOM 1496 C C . ILE A 1 181 ? 12.360 -0.618 -8.599 1.00 91.62 181 ILE A C 1
ATOM 1498 O O . ILE A 1 181 ? 12.536 -0.633 -9.817 1.00 91.62 181 ILE A O 1
ATOM 1502 N N . GLU A 1 182 ? 13.074 0.170 -7.790 1.00 91.88 182 GLU A N 1
ATOM 1503 C CA . GLU A 1 182 ? 14.160 1.053 -8.248 1.00 91.88 182 GLU A CA 1
ATOM 1504 C C . GLU A 1 182 ? 15.246 0.287 -9.011 1.00 91.88 182 GLU A C 1
ATOM 1506 O O . GLU A 1 182 ? 15.637 0.699 -10.108 1.00 91.88 182 GLU A O 1
ATOM 1511 N N . GLU A 1 183 ? 15.676 -0.856 -8.480 1.00 93.31 183 GLU A N 1
ATOM 1512 C CA . GLU A 1 183 ? 16.648 -1.744 -9.121 1.00 93.31 183 GLU A CA 1
ATOM 1513 C C . GLU A 1 183 ? 16.121 -2.290 -10.453 1.00 93.31 183 GLU A C 1
ATOM 1515 O O . GLU A 1 183 ? 16.802 -2.183 -11.475 1.00 93.31 183 GLU A O 1
ATOM 1520 N N . LYS A 1 184 ? 14.872 -2.778 -10.500 1.00 92.38 184 LYS A N 1
ATOM 1521 C CA . LYS A 1 184 ? 14.236 -3.228 -11.753 1.00 92.38 184 LYS A CA 1
ATOM 1522 C C . LYS A 1 184 ? 14.184 -2.113 -12.801 1.00 92.38 184 LYS A C 1
ATOM 1524 O O . LYS A 1 184 ? 14.420 -2.361 -13.984 1.00 92.38 184 LYS A O 1
ATOM 1529 N N . PHE A 1 185 ? 13.901 -0.877 -12.386 1.00 90.88 185 PHE A N 1
ATOM 1530 C CA . PHE A 1 185 ? 13.923 0.283 -13.279 1.00 90.88 185 PHE A CA 1
ATOM 1531 C C . PHE A 1 185 ? 15.325 0.595 -13.802 1.00 90.88 185 PHE A C 1
ATOM 1533 O O . PHE A 1 185 ? 15.453 0.984 -14.964 1.00 90.88 185 PHE A O 1
ATOM 1540 N N . LYS A 1 186 ? 16.362 0.444 -12.970 1.00 92.31 186 LYS A N 1
ATOM 1541 C CA . LYS A 1 186 ? 17.757 0.619 -13.385 1.00 92.31 186 LYS A CA 1
ATOM 1542 C C . LYS A 1 186 ? 18.146 -0.423 -14.437 1.00 92.31 186 LYS A C 1
ATOM 1544 O O . LYS A 1 186 ? 18.553 -0.031 -15.526 1.00 92.31 186 LYS A O 1
ATOM 1549 N N . MET A 1 187 ? 17.879 -1.702 -14.176 1.00 91.50 187 MET A N 1
ATOM 1550 C CA . MET A 1 187 ? 18.152 -2.797 -15.118 1.00 91.50 187 MET A CA 1
ATOM 1551 C C . MET A 1 187 ? 17.439 -2.597 -16.463 1.00 91.50 187 MET A C 1
ATOM 1553 O O . MET A 1 187 ? 18.046 -2.718 -17.522 1.00 91.50 187 MET A O 1
ATOM 1557 N N . MET A 1 188 ? 16.159 -2.212 -16.439 1.00 88.88 188 MET A N 1
ATOM 1558 C CA . MET A 1 188 ? 15.398 -1.940 -17.662 1.00 88.88 188 MET A CA 1
ATOM 1559 C C . MET A 1 188 ? 15.978 -0.768 -18.478 1.00 88.88 188 MET A C 1
ATOM 1561 O O . MET A 1 188 ? 15.861 -0.771 -19.703 1.00 88.88 188 MET A O 1
ATOM 1565 N N . ARG A 1 189 ? 16.555 0.257 -17.832 1.00 88.25 189 ARG A N 1
ATOM 1566 C CA . ARG A 1 189 ? 17.223 1.363 -18.543 1.00 88.25 189 ARG A CA 1
ATOM 1567 C C . ARG A 1 189 ? 18.511 0.886 -19.208 1.00 88.25 189 ARG A C 1
ATOM 1569 O O . ARG A 1 189 ? 18.657 1.084 -20.408 1.00 88.25 189 ARG A O 1
ATOM 1576 N N . GLU A 1 190 ? 19.358 0.173 -18.471 1.00 90.31 190 GLU A N 1
ATOM 1577 C CA . GLU A 1 190 ? 20.614 -0.382 -18.993 1.00 90.31 190 GLU A CA 1
ATOM 1578 C C . GLU A 1 190 ? 20.377 -1.348 -20.170 1.00 90.31 190 GLU A C 1
ATOM 1580 O O . GLU A 1 190 ? 21.109 -1.333 -21.157 1.00 90.31 190 GLU A O 1
ATOM 1585 N N . GLU A 1 191 ? 19.327 -2.174 -20.116 1.00 88.62 191 GLU A N 1
ATOM 1586 C CA . GLU A 1 191 ? 18.958 -3.056 -21.232 1.00 88.62 191 GLU A CA 1
ATOM 1587 C C . GLU A 1 191 ? 18.525 -2.295 -22.493 1.00 88.62 191 GLU A C 1
ATOM 1589 O O . GLU A 1 191 ? 18.738 -2.783 -23.605 1.00 88.62 191 GLU A O 1
ATOM 1594 N N . LYS A 1 192 ? 17.890 -1.127 -22.342 1.00 85.69 192 LYS A N 1
ATOM 1595 C CA . LYS A 1 192 ? 17.498 -0.286 -23.482 1.00 85.69 192 LYS A CA 1
ATOM 1596 C C . LYS A 1 192 ? 18.707 0.402 -24.097 1.00 85.69 192 LYS A C 1
ATOM 1598 O O . LYS A 1 192 ? 18.864 0.326 -25.309 1.00 85.69 192 LYS A O 1
ATOM 1603 N N . GLU A 1 193 ? 19.574 0.975 -23.268 1.00 85.50 193 GLU A N 1
ATOM 1604 C CA . GLU A 1 193 ? 20.804 1.643 -23.711 1.00 85.50 193 GLU A CA 1
ATOM 1605 C C . GLU A 1 193 ? 21.698 0.681 -24.508 1.00 85.50 193 GLU A C 1
ATOM 1607 O O . GLU A 1 193 ? 22.077 0.988 -25.635 1.00 85.50 193 GLU A O 1
ATOM 1612 N N . LYS A 1 194 ? 21.915 -0.549 -24.017 1.00 83.75 194 LYS A N 1
ATOM 1613 C CA . LYS A 1 194 ? 22.694 -1.571 -24.745 1.00 83.75 194 LYS A CA 1
ATOM 1614 C C . LYS A 1 194 ? 22.090 -1.941 -26.104 1.00 83.75 194 LYS A C 1
ATOM 1616 O O . LYS A 1 194 ? 22.818 -2.157 -27.070 1.00 83.75 194 LYS A O 1
ATOM 1621 N N . LYS A 1 195 ? 20.758 -2.038 -26.199 1.00 79.44 195 LYS A N 1
ATOM 1622 C CA . LYS A 1 195 ? 20.068 -2.334 -27.469 1.00 79.44 195 LYS A CA 1
ATOM 1623 C C . LYS A 1 195 ? 20.179 -1.173 -28.452 1.00 79.44 195 LYS A C 1
ATOM 1625 O O . LYS A 1 195 ? 20.367 -1.407 -29.643 1.00 79.44 195 LYS A O 1
ATOM 1630 N N . GLU A 1 196 ? 20.074 0.058 -27.961 1.00 76.62 196 GLU A N 1
ATOM 1631 C CA . GLU A 1 196 ? 20.265 1.263 -28.766 1.00 76.62 196 GLU A CA 1
ATOM 1632 C C . GLU A 1 196 ? 21.703 1.328 -29.297 1.00 76.62 196 GLU A C 1
ATOM 1634 O O . GLU A 1 196 ? 21.893 1.462 -30.505 1.00 76.62 196 GLU A O 1
ATOM 1639 N N . GLU A 1 197 ? 22.711 1.112 -28.450 1.00 73.12 197 GLU A N 1
ATOM 1640 C CA . GLU A 1 197 ? 24.124 1.064 -28.847 1.00 73.12 197 GLU A CA 1
ATOM 1641 C C . GLU A 1 197 ? 24.397 0.029 -29.946 1.00 73.12 197 GLU A C 1
ATOM 1643 O O . GLU A 1 197 ? 24.981 0.381 -30.970 1.00 73.12 197 GLU A O 1
ATOM 1648 N N . GLN A 1 198 ? 23.908 -1.206 -29.788 1.00 72.94 198 GLN A N 1
ATOM 1649 C CA . GLN A 1 198 ? 24.039 -2.266 -30.799 1.00 72.94 198 GLN A CA 1
ATOM 1650 C C . GLN A 1 198 ? 23.300 -1.926 -32.102 1.00 72.94 198 GLN A C 1
ATOM 1652 O O . GLN A 1 198 ? 23.805 -2.165 -33.198 1.00 72.94 198 GLN A O 1
ATOM 1657 N N . SER A 1 199 ? 22.111 -1.322 -32.014 1.00 71.31 199 SER A N 1
ATOM 1658 C CA . SER A 1 199 ? 21.355 -0.912 -33.205 1.00 71.31 199 SER A CA 1
ATOM 1659 C C . SER A 1 199 ? 22.052 0.213 -33.980 1.00 71.31 199 SER A C 1
ATOM 1661 O O . SER A 1 199 ? 22.067 0.216 -35.213 1.00 71.31 199 SER A O 1
ATOM 1663 N N . HIS A 1 200 ? 22.694 1.142 -33.266 1.00 69.38 200 HIS A N 1
ATOM 1664 C CA . HIS A 1 200 ? 23.479 2.223 -33.850 1.00 69.38 200 HIS A CA 1
ATOM 1665 C C . HIS A 1 200 ? 24.874 1.771 -34.299 1.00 69.38 200 HIS A C 1
ATOM 1667 O O . HIS A 1 200 ? 25.492 2.454 -35.114 1.00 69.38 200 HIS A O 1
ATOM 1673 N N . GLU A 1 201 ? 25.369 0.625 -33.831 1.00 62.16 201 GLU A N 1
ATOM 1674 C CA . GLU A 1 201 ? 26.656 0.051 -34.234 1.00 62.16 201 GLU A CA 1
ATOM 1675 C C . GLU A 1 201 ? 26.685 -0.277 -35.735 1.00 62.16 201 GLU A C 1
ATOM 1677 O O . GLU A 1 201 ? 27.645 0.065 -36.427 1.00 62.16 201 GLU A O 1
ATOM 1682 N N . HIS A 1 202 ? 25.598 -0.843 -36.271 1.00 60.44 202 HIS A N 1
ATOM 1683 C CA . HIS A 1 202 ? 25.462 -1.107 -37.708 1.00 60.44 202 HIS A CA 1
ATOM 1684 C C . HIS A 1 202 ? 25.468 0.175 -38.551 1.00 60.44 202 HIS A C 1
ATOM 1686 O O . HIS A 1 202 ? 26.039 0.188 -39.636 1.00 60.44 202 HIS A O 1
ATOM 1692 N N . ILE A 1 203 ? 24.890 1.263 -38.032 1.00 63.88 203 ILE A N 1
ATOM 1693 C CA . ILE A 1 203 ? 24.857 2.576 -38.699 1.00 63.88 203 ILE A CA 1
ATOM 1694 C C . ILE A 1 203 ? 26.230 3.270 -38.619 1.00 63.88 203 ILE A C 1
ATOM 1696 O O . ILE A 1 203 ? 26.598 4.033 -39.510 1.00 63.88 203 ILE A O 1
ATOM 1700 N N . ARG A 1 204 ? 27.009 3.013 -37.559 1.00 58.66 204 ARG A N 1
ATOM 1701 C CA . ARG A 1 204 ? 28.344 3.599 -37.355 1.00 58.66 204 ARG A CA 1
ATOM 1702 C C . ARG A 1 204 ? 29.446 2.898 -38.150 1.00 58.66 204 ARG A C 1
ATOM 1704 O O . ARG A 1 204 ? 30.410 3.557 -38.504 1.00 58.66 204 ARG A O 1
ATOM 1711 N N . ARG A 1 205 ? 29.312 1.598 -38.441 1.00 58.66 205 ARG A N 1
ATOM 1712 C CA . ARG A 1 205 ? 30.276 0.832 -39.260 1.00 58.66 205 ARG A CA 1
ATOM 1713 C C . ARG A 1 205 ? 30.161 1.078 -40.770 1.00 58.66 205 ARG A C 1
ATOM 1715 O O . ARG A 1 205 ? 31.035 0.643 -41.508 1.00 58.66 205 ARG A O 1
ATOM 1722 N N . SER A 1 206 ? 29.088 1.719 -41.236 1.00 57.94 206 SER A N 1
ATOM 1723 C CA . SER A 1 206 ? 28.823 1.965 -42.662 1.00 57.94 206 SER A CA 1
ATOM 1724 C C . SER A 1 206 ? 29.193 3.379 -43.139 1.00 57.94 206 SER A C 1
ATOM 1726 O O . SER A 1 206 ? 28.752 3.786 -44.213 1.00 57.94 206 SER A O 1
ATOM 1728 N N . ARG A 1 207 ? 29.929 4.150 -42.335 1.00 52.50 207 ARG A N 1
ATOM 1729 C CA . ARG A 1 207 ? 30.531 5.443 -42.690 1.00 52.50 207 ARG A CA 1
ATOM 1730 C C . ARG A 1 207 ? 32.040 5.334 -42.567 1.00 52.50 207 ARG A C 1
ATOM 1732 O O . ARG A 1 207 ? 32.710 5.986 -43.390 1.00 52.50 207 ARG A O 1
#

Foldseek 3Di:
DVQCVPPNPCRDPVNVVVVVVVPVVPPPPPPDPPPPDDDDDDDDDPVPDDQLAALLNLLVVVCVLCVVPPPPDPHDDLVSHDPLCSVCVVVNVLSVVLSCLCVVQVDRDLVSLVVLLVVLVVVLVVLVVVLVVLVVVLPDDDDVVSNVVSVVSNVVSVVSNVVSVVSSVSSVVSVVVVVVSVVSVVVVVVVVVVVVCVVCVVVVVVD

Sequence (207 aa):
MKLKRNFGENYSLEAIRVRILEENELPAEKKFPVQRHYRIRISGNFKQTRKIGGLRGLYLHYCYLLGILPKNRPSMSAKQIHVLFREDLLKLNTISKETKLLCHYHIDTAEQLFSLKESLQKKTEQCVEERKHLRYKIRADRPEEEIQEMKEQIKVLTEKIGTLRKEAVLCDGIAARSKVIEEKFKMMREEKEKKEEQSHEHIRRSR